Protein AF-A0A6V7VCD1-F1 (afdb_monomer)

Foldseek 3Di:
DVVVLVVVLVVLVDEEAEDEAAQDDQDPVVLCVRFQPPPPPRHGGARHYQAYEHEHEDPVLVSVLVCCQRHYAQDNPDDPPDPDDDSASYEYEDPDPVCLVSVLCCQQQVQRRGQEYEYEDDPVNVVSVLVCQQPDPDSPRGRFKYKHKYQDDPVNVVVVVVCVVVPPGRPPQKDWDKDWDDPDDPDGIIIIIMIGGHD

Solvent-accessible surface area (backbone atoms only — not comparable to full-atom values): 11369 Å² total; per-residue (Å²): 109,70,67,63,42,54,52,49,54,62,59,40,72,44,77,36,73,65,44,78,41,72,69,60,81,70,51,67,70,59,46,41,64,64,28,55,67,33,90,84,76,71,60,58,50,45,45,40,21,37,21,32,40,38,32,46,84,68,92,64,52,67,49,46,47,55,43,49,67,73,30,42,37,27,62,73,85,76,79,93,81,69,94,68,101,64,94,42,37,28,32,43,45,61,88,51,77,83,51,30,62,57,52,47,52,46,44,50,61,27,34,92,38,29,59,35,43,31,31,54,64,45,70,68,37,50,51,52,50,51,52,45,66,72,70,50,94,72,67,80,42,26,36,41,30,40,35,30,39,46,83,56,55,79,77,51,51,53,55,54,51,52,50,65,73,61,64,85,69,72,57,94,51,48,50,77,49,77,49,78,49,77,68,58,103,86,48,80,52,38,44,37,45,35,45,32,61,53,130

Sequence (199 aa):
MKIARYLLEQVFKCFFELVCFQRAIFNPKFIELLFDENKTTKIPLQINSNRAFMKFCNKNSECFLTFAMNYLISNHQGSRTYPLTYPNQFTIYSENEKNAIEIFEILTNGANKFSKVCCNYSVLLHDLIVQHIETSKDLSKMVKEIEFRGFIGPTYTNRIINYQLSNKYIPAIYNKQVHCTYINENYVPVFEIIIKRIK

Organism: Meloidogyne enterolobii (NCBI:txid390850)

pLDDT: mean 70.94, std 16.06, range [36.12, 91.81]

Nearest PDB structures (foldseek):
  8h26-assembly3_D  TM=4.225E-01  e=8.646E-05  Staphylococcus aureus subsp. aureus NCTC 8325
  8h26-assembly1_A  TM=3.983E-01  e=1.624E-04  Staphylococcus aureus subsp. aureus NCTC 8325
  8h26-assembly2_C  TM=3.846E-01  e=2.526E-04  Staphylococcus aureus subsp. aureus NCTC 8325
  1wy7-assembly3_C  TM=3.416E-01  e=3.146E-03  Pyrococcus horikoshii OT3
  1udv-assembly1_A  TM=4.222E-01  e=3.243E-02  Saccharolobus solfataricus P2

Secondary structure (DSSP, 8-state):
-HHHHHHHHHHHTSEEEEEEEES----HHHHIIIII--TTT-PPP-EEEEEEEEEE-SS-HHHHHHHHHHHEEE---S-----SS--SSEEEEES-GGGHHHHHHHHHH-TTT-SEEEEE--HHHHHHHHHHHHH-S--TTS-SEEEEE-B--HHHHHHHHHHHHT-S-S-TTEEEEEEEE--STTSPPEEEEEEEE--

Mean predicted aligned error: 10.99 Å

Radius of gyration: 18.4 Å; Cα contacts (8 Å, |Δi|>4): 319; chains: 1; bounding box: 39×37×60 Å

InterPro domains:
  IPR059425 Domain of unknown function DUF8381 [PF28323] (1-76)

Structure (mmCIF, N/CA/C/O backbone):
data_AF-A0A6V7VCD1-F1
#
_entry.id   AF-A0A6V7VCD1-F1
#
loop_
_atom_site.group_PDB
_atom_site.id
_atom_site.type_symbol
_atom_site.label_atom_id
_atom_site.label_alt_id
_atom_site.label_comp_id
_atom_site.label_asym_id
_atom_site.label_entity_id
_atom_site.label_seq_id
_atom_site.pdbx_PDB_ins_code
_atom_site.Cartn_x
_atom_site.Cartn_y
_atom_site.Cartn_z
_atom_site.occupancy
_atom_site.B_iso_or_equiv
_atom_site.auth_seq_id
_atom_site.auth_comp_id
_atom_site.auth_asym_id
_atom_site.auth_atom_id
_atom_site.pdbx_PDB_model_num
ATOM 1 N N . MET A 1 1 ? -14.987 15.781 21.623 1.00 63.56 1 MET A N 1
ATOM 2 C CA . MET A 1 1 ? -14.297 14.822 20.729 1.00 63.56 1 MET A CA 1
ATOM 3 C C . MET A 1 1 ? -14.385 13.358 21.185 1.00 63.56 1 MET A C 1
ATOM 5 O O . MET A 1 1 ? -14.497 12.497 20.327 1.00 63.56 1 MET A O 1
ATOM 9 N N . LYS A 1 2 ? -14.413 13.056 22.498 1.00 67.69 2 LYS A N 1
ATOM 10 C CA . LYS A 1 2 ? -14.530 11.674 23.023 1.00 67.69 2 LYS A CA 1
ATOM 11 C C . LYS A 1 2 ? -15.739 10.882 22.491 1.00 67.69 2 LYS A C 1
ATOM 13 O O . LYS A 1 2 ? -15.585 9.716 22.168 1.00 67.69 2 LYS A O 1
ATOM 18 N N . ILE A 1 3 ? -16.906 11.521 22.345 1.00 73.62 3 ILE A N 1
ATOM 19 C CA . ILE A 1 3 ? -18.122 10.881 21.799 1.00 73.62 3 ILE A CA 1
ATOM 20 C C . ILE A 1 3 ? -17.939 10.516 20.320 1.00 73.62 3 ILE A C 1
ATOM 22 O O . ILE A 1 3 ? -18.197 9.384 19.932 1.00 73.62 3 ILE A O 1
ATOM 26 N N . ALA A 1 4 ? -17.439 11.451 19.504 1.00 72.06 4 ALA A N 1
ATOM 27 C CA . ALA A 1 4 ? -17.159 11.198 18.090 1.00 72.06 4 ALA A CA 1
ATOM 28 C C . ALA A 1 4 ? -16.130 10.072 17.915 1.00 72.06 4 ALA A C 1
ATOM 30 O O . ALA A 1 4 ? -16.334 9.182 17.098 1.00 72.06 4 ALA A O 1
ATOM 31 N N . ARG A 1 5 ? -15.071 10.065 18.737 1.00 72.81 5 ARG A N 1
ATOM 32 C CA . ARG A 1 5 ? -14.093 8.975 18.755 1.00 72.81 5 ARG A CA 1
ATOM 33 C C . ARG A 1 5 ? -14.743 7.648 19.136 1.00 72.81 5 ARG A C 1
ATOM 35 O O . ARG A 1 5 ? -14.598 6.702 18.386 1.00 72.81 5 ARG A O 1
ATOM 42 N N . TYR A 1 6 ? -15.502 7.583 20.229 1.00 78.25 6 TYR A N 1
ATOM 43 C CA . TYR A 1 6 ? -16.184 6.354 20.649 1.00 78.25 6 TYR A CA 1
ATOM 44 C C . TYR A 1 6 ? -17.094 5.785 19.550 1.00 78.25 6 TYR A C 1
ATOM 46 O O . TYR A 1 6 ? -17.082 4.584 19.301 1.00 78.25 6 TYR A O 1
ATOM 54 N N . LEU A 1 7 ? -17.842 6.640 18.848 1.00 80.06 7 LEU A N 1
ATOM 55 C CA . LEU A 1 7 ? -18.661 6.218 17.710 1.00 80.06 7 LEU A CA 1
ATOM 56 C C . LEU A 1 7 ? -17.800 5.669 16.564 1.00 80.06 7 LEU A C 1
ATOM 58 O O . LEU A 1 7 ? -18.099 4.601 16.035 1.00 80.06 7 LEU A O 1
ATOM 62 N N . LEU A 1 8 ? -16.703 6.350 16.223 1.00 78.88 8 LEU A N 1
ATOM 63 C CA . LEU A 1 8 ? -15.747 5.878 15.220 1.00 78.88 8 LEU A CA 1
ATOM 64 C C . LEU A 1 8 ? -15.064 4.568 15.633 1.00 78.88 8 LEU A C 1
ATOM 66 O O . LEU A 1 8 ? -14.848 3.715 14.784 1.00 78.88 8 LEU A O 1
ATOM 70 N N . GLU A 1 9 ? -14.779 4.362 16.919 1.00 79.88 9 GLU A N 1
ATOM 71 C CA . GLU A 1 9 ? -14.244 3.099 17.436 1.00 79.88 9 GLU A CA 1
ATOM 72 C C . GLU A 1 9 ? -15.214 1.942 17.197 1.00 79.88 9 GLU A C 1
ATOM 74 O O . GLU A 1 9 ? -14.781 0.858 16.816 1.00 79.88 9 GLU A O 1
ATOM 79 N N . GLN A 1 10 ? -16.522 2.153 17.377 1.00 82.06 10 GLN A N 1
ATOM 80 C CA . GLN A 1 10 ? -17.506 1.115 17.055 1.00 82.06 10 GLN A CA 1
ATOM 81 C C . GLN A 1 10 ? -17.584 0.858 15.548 1.00 82.06 10 GLN A C 1
ATOM 83 O O . GLN A 1 10 ? -17.647 -0.294 15.133 1.00 82.06 10 GLN A O 1
ATOM 88 N N . VAL A 1 11 ? -17.521 1.912 14.732 1.00 83.06 11 VAL A N 1
ATOM 89 C CA . VAL A 1 11 ? -17.545 1.804 13.266 1.00 83.06 11 VAL A CA 1
ATOM 90 C C . VAL A 1 11 ? -16.296 1.091 12.732 1.00 83.06 11 VAL A C 1
ATOM 92 O O . VAL A 1 11 ? -16.406 0.232 11.866 1.00 83.06 11 VAL A O 1
ATOM 95 N N . PHE A 1 12 ? -15.107 1.383 13.260 1.00 82.31 12 PHE A N 1
ATOM 96 C CA . PHE A 1 12 ? -13.844 0.801 12.786 1.00 82.31 12 PHE A CA 1
ATOM 97 C C . PHE A 1 12 ? -13.531 -0.590 13.350 1.00 82.31 12 PHE A C 1
ATOM 99 O O . PHE A 1 12 ? -12.614 -1.251 12.865 1.00 82.31 12 PHE A O 1
ATOM 106 N N . LYS A 1 13 ? -14.321 -1.085 14.310 1.00 80.31 13 LYS A N 1
ATOM 107 C CA . LYS A 1 13 ? -14.360 -2.523 14.624 1.00 80.31 13 LYS A CA 1
ATOM 108 C C . LYS A 1 13 ? -14.994 -3.345 13.501 1.00 80.31 13 LYS A C 1
ATOM 110 O O . LYS A 1 13 ? -14.801 -4.558 13.466 1.00 80.31 13 LYS A O 1
ATOM 115 N N . CYS A 1 14 ? -15.763 -2.718 12.610 1.00 84.81 14 CYS A N 1
ATOM 116 C CA . CYS A 1 14 ? -16.317 -3.394 11.448 1.00 84.81 14 CYS A CA 1
ATOM 117 C C . CYS A 1 14 ? -15.245 -3.641 10.382 1.00 84.81 14 CYS A C 1
ATOM 119 O O . CYS A 1 14 ? -14.212 -2.973 10.316 1.00 84.81 14 CYS A O 1
ATOM 121 N N . PHE A 1 15 ? -15.538 -4.601 9.512 1.00 84.94 15 PHE A N 1
ATOM 122 C CA . PHE A 1 15 ? -14.746 -4.89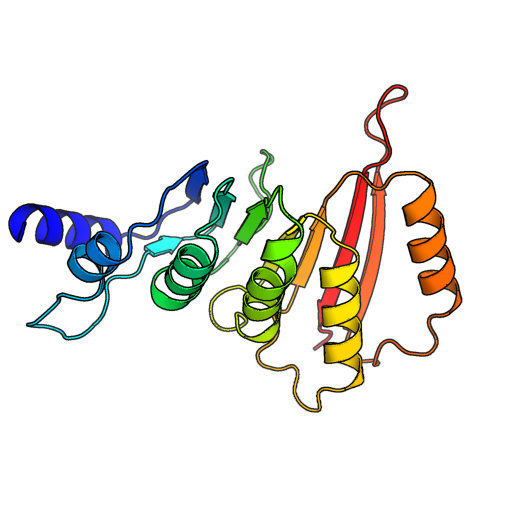1 8.329 1.00 84.94 15 PHE A CA 1
ATOM 123 C C . PHE A 1 15 ? -15.468 -4.343 7.095 1.00 84.94 15 PHE A C 1
ATOM 125 O O . PHE A 1 15 ? -16.629 -4.675 6.854 1.00 84.94 15 PHE A O 1
ATOM 132 N N . PHE A 1 16 ? -14.801 -3.478 6.333 1.00 86.88 16 PHE A N 1
ATOM 133 C CA . PHE A 1 16 ? -15.398 -2.790 5.190 1.00 86.88 16 PHE A CA 1
ATOM 134 C C . PHE A 1 16 ? -15.145 -3.541 3.886 1.00 86.88 16 PHE A C 1
ATOM 136 O O . PHE A 1 16 ? -14.030 -3.960 3.593 1.00 86.88 16 PHE A O 1
ATOM 143 N N . GLU A 1 17 ? -16.158 -3.631 3.030 1.00 85.88 17 GLU A N 1
ATOM 144 C CA . GLU A 1 17 ? -15.961 -4.186 1.687 1.00 85.88 17 GLU A CA 1
ATOM 145 C C . GLU A 1 17 ? -15.055 -3.284 0.827 1.00 85.88 17 GLU A C 1
ATOM 147 O O . GLU A 1 17 ? -14.166 -3.755 0.117 1.00 85.88 17 GLU A O 1
ATOM 152 N N . LEU A 1 18 ? -15.249 -1.968 0.921 1.00 84.69 18 LEU A N 1
ATOM 153 C CA . LEU A 1 18 ? -14.462 -0.972 0.208 1.00 84.69 18 LEU A CA 1
ATOM 154 C C . LEU A 1 18 ? -14.310 0.283 1.061 1.00 84.69 18 LEU A C 1
ATOM 156 O O . LEU A 1 18 ? -15.294 0.807 1.582 1.00 84.69 18 LEU A O 1
ATOM 160 N N . VAL A 1 19 ? -13.092 0.812 1.116 1.00 87.06 19 VAL A N 1
ATOM 161 C CA . VAL A 1 19 ? -12.828 2.172 1.591 1.00 87.06 19 VAL A CA 1
ATOM 162 C C . VAL A 1 19 ? -12.279 3.020 0.455 1.00 87.06 19 VAL A C 1
ATOM 164 O O . VAL A 1 19 ? -11.386 2.602 -0.280 1.00 87.06 19 VAL A O 1
ATOM 167 N N . CYS A 1 20 ? -12.853 4.206 0.272 1.00 86.25 20 CYS A N 1
ATOM 168 C CA . CYS A 1 20 ? -12.547 5.083 -0.850 1.00 86.25 20 CYS A CA 1
ATOM 169 C C . CYS A 1 20 ? -12.171 6.474 -0.342 1.00 86.25 20 CYS A C 1
ATOM 171 O O . CYS A 1 20 ? -12.971 7.146 0.306 1.00 86.25 20 CYS A O 1
ATOM 173 N N . PHE A 1 21 ? -10.959 6.911 -0.674 1.00 84.31 21 PHE A N 1
ATOM 174 C CA . PHE A 1 21 ? -10.445 8.240 -0.371 1.00 84.31 21 PHE A CA 1
ATOM 175 C C . PHE A 1 21 ? -10.161 8.966 -1.683 1.00 84.31 21 PHE A C 1
ATOM 177 O O . PHE A 1 21 ? -9.091 8.822 -2.276 1.00 84.31 21 PHE A O 1
ATOM 184 N N . GLN A 1 22 ? -11.130 9.744 -2.159 1.00 79.81 22 GLN A N 1
ATOM 185 C CA . GLN A 1 22 ? -10.995 10.538 -3.376 1.00 79.81 22 GLN A CA 1
ATOM 186 C C . GLN A 1 22 ? -10.797 12.009 -3.017 1.00 79.81 22 GLN A C 1
ATOM 188 O O . GLN A 1 22 ? -11.650 12.609 -2.370 1.00 79.81 22 GLN A O 1
ATOM 193 N N . ARG A 1 23 ? -9.673 12.597 -3.448 1.00 74.56 23 ARG A N 1
ATOM 194 C CA . ARG A 1 23 ? -9.300 13.994 -3.151 1.00 74.56 23 ARG A CA 1
ATOM 195 C C . ARG A 1 23 ? -9.271 14.299 -1.643 1.00 74.56 23 ARG A C 1
ATOM 197 O O . ARG A 1 23 ? -9.503 15.432 -1.234 1.00 74.56 23 ARG A O 1
ATOM 204 N N . ALA A 1 24 ? -8.984 13.286 -0.824 1.00 73.12 24 ALA A N 1
ATOM 205 C CA . ALA A 1 24 ? -8.910 13.432 0.622 1.00 73.12 24 ALA A CA 1
ATOM 206 C C . ALA A 1 24 ? -7.702 14.291 1.025 1.00 73.12 24 ALA A C 1
ATOM 208 O O . ALA A 1 24 ? -6.618 14.172 0.451 1.00 73.12 24 ALA A O 1
ATOM 209 N N . ILE A 1 25 ? -7.895 15.139 2.036 1.00 74.69 25 ILE A N 1
ATOM 210 C CA . ILE A 1 25 ? -6.826 15.912 2.666 1.00 74.69 25 ILE A CA 1
ATOM 211 C C . ILE A 1 25 ? -6.591 15.316 4.049 1.00 74.69 25 ILE A C 1
ATOM 213 O O . ILE A 1 25 ? -7.444 15.405 4.930 1.00 74.69 25 ILE A O 1
ATOM 217 N N . PHE A 1 26 ? -5.420 14.716 4.232 1.00 76.00 26 PHE A N 1
ATOM 218 C CA . PHE A 1 26 ? -5.006 14.153 5.509 1.00 76.00 26 PHE A CA 1
ATOM 219 C C . PHE A 1 26 ? -4.344 15.242 6.353 1.00 76.00 26 PHE A C 1
ATOM 221 O O . PHE A 1 26 ? -3.246 15.700 6.046 1.00 76.00 26 PHE A O 1
ATOM 228 N N . ASN A 1 27 ? -5.040 15.689 7.400 1.00 81.56 27 ASN A N 1
ATOM 229 C CA . ASN A 1 27 ? -4.483 16.592 8.402 1.00 81.56 27 ASN A CA 1
ATOM 230 C C . ASN A 1 27 ? -3.825 15.755 9.516 1.00 81.56 27 ASN A C 1
ATOM 232 O O . ASN A 1 27 ? -4.545 15.004 10.180 1.00 81.56 27 ASN A O 1
ATOM 236 N N . PRO A 1 28 ? -2.510 15.895 9.768 1.00 81.81 28 PRO A N 1
ATOM 237 C CA . PRO A 1 28 ? -1.803 15.115 10.786 1.00 81.81 28 PRO A CA 1
ATOM 238 C C . PRO A 1 28 ? -2.428 15.206 12.175 1.00 81.81 28 PRO A C 1
ATOM 240 O O . PRO A 1 28 ? -2.624 14.184 12.822 1.00 81.81 28 PRO A O 1
ATOM 243 N N . LYS A 1 29 ? -2.841 16.409 12.600 1.00 84.19 29 LYS A N 1
ATOM 244 C CA . LYS A 1 29 ? -3.478 16.605 13.911 1.00 84.19 29 LYS A CA 1
ATOM 245 C C . LYS A 1 29 ? -4.792 15.841 14.006 1.00 84.19 29 LYS A C 1
ATOM 247 O O . LYS A 1 29 ? -5.129 15.315 15.054 1.00 84.19 29 LYS A O 1
ATOM 252 N N . PHE A 1 30 ? -5.552 15.782 12.915 1.00 81.44 30 PHE A N 1
ATOM 253 C CA . PHE A 1 30 ? -6.810 15.043 12.891 1.00 81.44 30 PHE A CA 1
ATOM 254 C C . PHE A 1 30 ? -6.583 13.530 12.949 1.00 81.44 30 PHE A C 1
ATOM 256 O O . PHE A 1 30 ? -7.313 12.836 13.653 1.00 81.44 30 PHE A O 1
ATOM 263 N N . ILE A 1 31 ? -5.561 13.032 12.248 1.00 83.69 31 ILE A N 1
ATOM 264 C CA . ILE A 1 31 ? -5.156 11.626 12.325 1.00 83.69 31 ILE A CA 1
ATOM 265 C C . ILE A 1 31 ? -4.762 11.275 13.761 1.00 83.69 31 ILE A C 1
ATOM 267 O O . ILE A 1 31 ? -5.310 10.329 14.311 1.00 83.69 31 ILE A O 1
ATOM 271 N N . GLU A 1 32 ? -3.899 12.070 14.390 1.00 84.62 32 GLU A N 1
ATOM 272 C CA . GLU A 1 32 ? -3.446 11.842 15.766 1.00 84.62 32 GLU A CA 1
ATOM 273 C C . GLU A 1 32 ? -4.628 11.794 16.751 1.00 84.62 32 GLU A C 1
ATOM 275 O O . GLU A 1 32 ? -4.811 10.836 17.506 1.00 84.62 32 GLU A O 1
ATOM 280 N N . LEU A 1 33 ? -5.507 12.795 16.672 1.00 81.06 33 LEU A N 1
ATOM 281 C CA . LEU A 1 33 ? -6.698 12.917 17.513 1.00 81.06 33 LEU A CA 1
ATOM 282 C C . LEU A 1 33 ? -7.669 11.735 17.356 1.00 81.06 33 LEU A C 1
ATOM 284 O O . LEU A 1 33 ? -8.280 11.288 18.334 1.00 81.06 33 LEU A O 1
ATOM 288 N N . LEU A 1 34 ? -7.843 11.226 16.135 1.00 79.62 34 LEU A N 1
ATOM 289 C CA . LEU A 1 34 ? -8.783 10.139 15.863 1.00 79.62 34 LEU A CA 1
ATOM 290 C C . LEU A 1 34 ? -8.184 8.755 16.062 1.00 79.62 34 LEU A C 1
ATOM 292 O O . LEU A 1 34 ? -8.838 7.901 16.650 1.00 79.62 34 LEU A O 1
ATOM 296 N N . PHE A 1 35 ? -6.972 8.526 15.574 1.00 82.00 35 PHE A N 1
ATOM 297 C CA . PHE A 1 35 ? -6.377 7.202 15.491 1.00 82.00 35 PHE A CA 1
ATOM 298 C C . PHE A 1 35 ? -5.426 6.941 16.658 1.00 82.00 35 PHE A C 1
ATOM 300 O O . PHE A 1 35 ? -5.563 5.902 17.301 1.00 82.00 35 PHE A O 1
ATOM 307 N N . ASP A 1 36 ? -4.582 7.903 17.037 1.00 82.44 36 ASP A N 1
ATOM 308 C CA . ASP A 1 36 ? -3.507 7.683 18.021 1.00 82.44 36 ASP A CA 1
ATOM 309 C C . ASP A 1 36 ? -3.924 7.946 19.470 1.00 82.44 36 ASP A C 1
ATOM 311 O O . ASP A 1 36 ? -3.468 7.256 20.379 1.00 82.44 36 ASP A O 1
ATOM 315 N N . GLU A 1 37 ? -4.814 8.915 19.711 1.00 72.50 37 GLU A N 1
ATOM 316 C CA . GLU A 1 37 ? -5.172 9.376 21.065 1.00 72.50 37 GLU A CA 1
ATOM 317 C C . GLU A 1 37 ? -6.062 8.387 21.872 1.00 72.50 37 GLU A C 1
ATOM 319 O O . GLU A 1 37 ? -7.092 8.764 22.435 1.00 72.50 37 GLU A O 1
ATOM 324 N N . ASN A 1 38 ? -5.700 7.097 21.948 1.00 64.94 38 ASN A N 1
ATOM 325 C CA . ASN A 1 38 ? -6.295 6.142 22.887 1.00 64.94 38 ASN A CA 1
ATOM 326 C C . ASN A 1 38 ? -5.415 6.000 24.134 1.00 64.94 38 ASN A C 1
ATOM 328 O O . ASN A 1 38 ? -4.525 5.152 24.210 1.00 64.94 38 ASN A O 1
ATOM 332 N N . LYS A 1 39 ? -5.695 6.815 25.155 1.00 61.94 39 LYS A N 1
ATOM 333 C CA . LYS A 1 39 ? -4.976 6.751 26.440 1.00 61.94 39 LYS A CA 1
ATOM 334 C C . LYS A 1 39 ? -5.238 5.453 27.213 1.00 61.94 39 LYS A C 1
ATOM 336 O O . LYS A 1 39 ? -4.457 5.120 28.099 1.00 61.94 39 LYS A O 1
ATOM 341 N N . THR A 1 40 ? -6.320 4.739 26.900 1.00 61.03 40 THR A N 1
ATOM 342 C CA . THR A 1 40 ? -6.790 3.583 27.672 1.00 61.03 40 THR A CA 1
ATOM 343 C C . THR A 1 40 ? -6.241 2.267 27.132 1.00 61.03 40 THR A C 1
ATOM 345 O O . THR A 1 40 ? -5.773 1.448 27.915 1.00 61.03 40 THR A O 1
ATOM 348 N N . THR A 1 41 ? -6.264 2.057 25.814 1.00 63.47 41 THR A N 1
ATOM 349 C CA . THR A 1 41 ? -5.802 0.797 25.202 1.00 63.47 41 THR A CA 1
ATOM 350 C C . THR A 1 41 ? -4.412 0.901 24.580 1.00 63.47 41 THR A C 1
ATOM 352 O O . THR A 1 41 ? -3.792 -0.132 24.357 1.00 63.47 41 THR A O 1
ATOM 355 N N . LYS A 1 42 ? -3.911 2.118 24.301 1.00 68.88 42 LYS A N 1
ATOM 356 C CA . LYS A 1 42 ? -2.663 2.389 23.553 1.00 68.88 42 LYS A CA 1
ATOM 357 C C . LYS A 1 42 ? -2.584 1.735 22.163 1.00 68.88 42 LYS A C 1
ATOM 359 O O . LYS A 1 42 ? -1.519 1.740 21.553 1.00 68.88 42 LYS A O 1
ATOM 364 N N . ILE A 1 43 ? -3.684 1.178 21.658 1.00 69.94 43 ILE A N 1
ATOM 365 C CA . ILE A 1 43 ? -3.753 0.577 20.325 1.00 69.94 43 ILE A CA 1
ATOM 366 C C . ILE A 1 43 ? -4.359 1.623 19.384 1.00 69.94 43 ILE A C 1
ATOM 368 O O . ILE A 1 43 ? -5.479 2.079 19.652 1.00 69.94 43 ILE A O 1
ATOM 372 N N . PRO A 1 44 ? -3.654 2.018 18.308 1.00 76.56 44 PRO A N 1
ATOM 373 C CA . PRO A 1 44 ? -4.206 2.933 17.323 1.00 76.56 44 PRO A CA 1
ATOM 374 C C . PRO A 1 44 ? -5.437 2.339 16.644 1.00 76.56 44 PRO A C 1
ATOM 376 O O . PRO A 1 44 ? -5.508 1.127 16.424 1.00 76.56 44 PRO A O 1
ATOM 379 N N . LEU A 1 45 ? -6.403 3.183 16.278 1.00 84.38 45 LEU A N 1
ATOM 380 C CA . LEU A 1 45 ? -7.506 2.706 15.445 1.00 84.38 45 LEU A CA 1
ATOM 381 C C . LEU A 1 45 ? -6.997 2.271 14.075 1.00 84.38 45 LEU A C 1
ATOM 383 O O . LEU A 1 45 ? -6.015 2.798 13.562 1.00 84.38 45 LEU A O 1
ATOM 387 N N . GLN A 1 46 ? -7.673 1.294 13.483 1.00 87.00 46 GLN A N 1
ATOM 388 C CA . GLN A 1 46 ? -7.333 0.780 12.165 1.00 87.00 46 GLN A CA 1
ATOM 389 C C . GLN A 1 46 ? -8.599 0.602 11.343 1.00 87.00 46 GLN A C 1
ATOM 391 O O . GLN A 1 46 ? -9.639 0.184 11.845 1.00 87.00 46 GLN A O 1
ATOM 396 N N . ILE A 1 47 ? -8.489 0.917 10.062 1.00 88.88 47 ILE A N 1
ATOM 397 C CA . ILE A 1 47 ? -9.503 0.678 9.053 1.00 88.88 47 ILE A CA 1
ATOM 398 C C . ILE A 1 47 ? -9.187 -0.666 8.416 1.00 88.88 47 ILE A C 1
ATOM 400 O O . ILE A 1 47 ? -8.172 -0.812 7.735 1.00 88.88 47 ILE A O 1
ATOM 404 N N . ASN A 1 48 ? -10.068 -1.637 8.630 1.00 87.75 48 ASN A N 1
ATOM 405 C CA . ASN A 1 48 ? -9.948 -2.966 8.046 1.00 87.75 48 ASN A CA 1
ATOM 406 C C . ASN A 1 48 ? -10.857 -3.072 6.827 1.00 87.75 48 ASN A C 1
ATOM 408 O O . ASN A 1 48 ? -12.059 -2.831 6.932 1.00 87.75 48 ASN A O 1
ATOM 412 N N . SER A 1 49 ? -10.297 -3.425 5.674 1.00 87.44 49 SER A N 1
ATOM 413 C CA . SER A 1 49 ? -11.069 -3.521 4.435 1.00 87.44 49 SER A CA 1
ATOM 414 C C . SER A 1 49 ? -10.661 -4.689 3.540 1.00 87.44 49 SER A C 1
ATOM 416 O O . SER A 1 49 ? -9.540 -5.190 3.627 1.00 87.44 49 SER A O 1
ATOM 418 N N . ASN A 1 50 ? -11.568 -5.109 2.654 1.00 84.81 50 ASN A N 1
ATOM 419 C CA . ASN A 1 50 ? -11.246 -6.000 1.534 1.00 84.81 50 ASN A CA 1
ATOM 420 C C . ASN A 1 50 ? -10.498 -5.248 0.431 1.00 84.81 50 ASN A C 1
ATOM 422 O O . ASN A 1 50 ? -9.555 -5.769 -0.171 1.00 84.81 50 ASN A O 1
ATOM 426 N N . ARG A 1 51 ? -10.957 -4.026 0.143 1.00 84.25 51 ARG A N 1
ATOM 427 C CA . ARG A 1 51 ? -10.404 -3.157 -0.891 1.00 84.25 51 ARG A CA 1
ATOM 428 C C . ARG A 1 51 ? -10.252 -1.737 -0.380 1.00 84.25 51 ARG A C 1
ATOM 430 O O . ARG A 1 51 ? -11.129 -1.203 0.297 1.00 84.25 51 ARG A O 1
ATOM 437 N N . ALA A 1 52 ? -9.174 -1.098 -0.808 1.00 86.69 52 ALA A N 1
ATOM 438 C CA . ALA A 1 52 ? -8.935 0.311 -0.584 1.00 86.69 52 ALA A CA 1
ATOM 439 C C . ALA A 1 52 ? -8.626 1.014 -1.906 1.00 86.69 52 ALA A C 1
ATOM 441 O O . ALA A 1 52 ? -7.761 0.595 -2.676 1.00 86.69 52 ALA A O 1
ATOM 442 N N . PHE A 1 53 ? -9.325 2.111 -2.160 1.00 84.12 53 PHE A N 1
ATOM 443 C CA . PHE A 1 53 ? -9.065 2.991 -3.285 1.00 84.12 53 PHE A CA 1
ATOM 444 C C . PHE A 1 53 ? -8.646 4.355 -2.771 1.00 84.12 53 PHE A C 1
ATOM 446 O O . PHE A 1 53 ? -9.353 4.971 -1.973 1.00 84.12 53 PHE A O 1
ATOM 453 N N . MET A 1 54 ? -7.514 4.846 -3.260 1.00 81.69 54 MET A N 1
ATOM 454 C CA . MET A 1 54 ? -6.995 6.143 -2.876 1.00 81.69 54 MET A CA 1
ATOM 455 C C . MET A 1 54 ? -6.560 6.940 -4.102 1.00 81.69 54 MET A C 1
ATOM 457 O O . MET A 1 54 ? -5.697 6.523 -4.872 1.00 81.69 54 MET A O 1
ATOM 461 N N . LYS A 1 55 ? -7.163 8.118 -4.272 1.00 78.38 55 LYS A N 1
ATOM 462 C CA . LYS A 1 55 ? -6.792 9.108 -5.284 1.00 78.38 55 LYS A CA 1
ATOM 463 C C . LYS A 1 55 ? -6.502 10.433 -4.598 1.00 78.38 55 LYS A C 1
ATOM 465 O O . LYS A 1 55 ? -7.402 11.018 -3.992 1.00 78.38 55 LYS A O 1
ATOM 470 N N . PHE A 1 56 ? -5.286 10.941 -4.749 1.00 72.50 56 PHE A N 1
ATOM 471 C CA . PHE A 1 56 ? -4.871 12.199 -4.133 1.00 72.50 56 PHE A CA 1
ATOM 472 C C . PHE A 1 56 ? -4.256 13.159 -5.149 1.00 72.50 56 PHE A C 1
ATOM 474 O O . PHE A 1 56 ? -3.672 12.758 -6.153 1.00 72.50 56 PHE A O 1
ATOM 481 N N . CYS A 1 57 ? -4.441 14.451 -4.877 1.00 62.09 57 CYS A N 1
ATOM 482 C CA . CYS A 1 57 ? -4.123 15.542 -5.800 1.00 62.09 57 CYS A CA 1
ATOM 483 C C . CYS A 1 57 ? -3.273 16.649 -5.145 1.00 62.09 57 CYS A C 1
ATOM 485 O O . CYS A 1 57 ? -3.062 17.686 -5.767 1.00 62.09 57 CYS A O 1
ATOM 487 N N . ASN A 1 58 ? -2.839 16.498 -3.883 1.00 64.94 58 ASN A N 1
ATOM 488 C CA . ASN A 1 58 ? -2.172 17.574 -3.135 1.00 64.94 58 ASN A CA 1
ATOM 489 C C . ASN A 1 58 ? -0.684 17.287 -2.843 1.00 64.94 58 ASN A C 1
ATOM 491 O O . ASN A 1 58 ? -0.203 16.174 -3.040 1.00 64.94 58 ASN A O 1
ATOM 495 N N . LYS A 1 59 ? 0.029 18.323 -2.375 1.00 64.19 59 LYS A N 1
ATOM 496 C CA . LYS A 1 59 ? 1.466 18.311 -2.041 1.00 64.19 59 LYS A CA 1
ATOM 497 C C . LYS A 1 59 ? 1.811 17.677 -0.679 1.00 64.19 59 LYS A C 1
ATOM 499 O O . LYS A 1 59 ? 2.985 17.552 -0.374 1.00 64.19 59 LYS A O 1
ATOM 504 N N . ASN A 1 60 ? 0.821 17.294 0.126 1.00 65.19 60 ASN A N 1
ATOM 505 C CA . ASN A 1 60 ? 0.993 16.680 1.450 1.00 65.19 60 ASN A CA 1
ATOM 506 C C . ASN A 1 60 ? 0.883 15.141 1.365 1.00 65.19 60 ASN A C 1
ATOM 508 O O . ASN A 1 60 ? 0.277 14.504 2.231 1.00 65.19 60 ASN A O 1
ATOM 512 N N . SER A 1 61 ? 1.434 14.547 0.304 1.00 67.69 61 SER A N 1
ATOM 513 C CA . SER A 1 61 ? 1.468 13.097 0.048 1.00 67.69 61 SER A CA 1
ATOM 514 C C . SER A 1 61 ? 2.165 12.297 1.157 1.00 67.69 61 SER A C 1
ATOM 516 O O . SER A 1 61 ? 1.823 11.142 1.398 1.00 67.69 61 SER A O 1
AT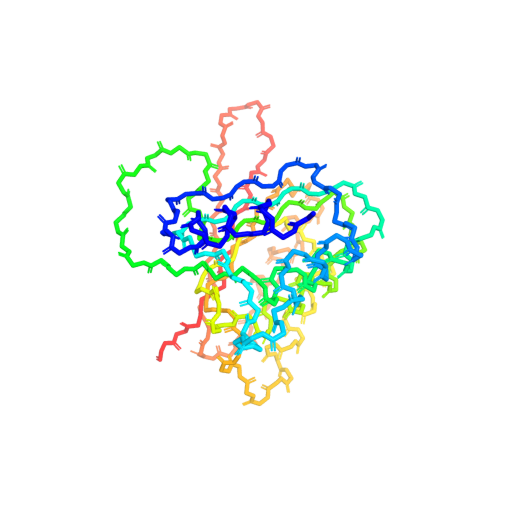OM 518 N N . GLU A 1 62 ? 3.080 12.905 1.906 1.00 70.19 62 GLU A N 1
ATOM 519 C CA . GLU A 1 62 ? 3.778 12.248 3.022 1.00 70.19 62 GLU A CA 1
ATOM 520 C C . GLU A 1 62 ? 2.830 11.860 4.173 1.00 70.19 62 GLU A C 1
ATOM 522 O O . GLU A 1 62 ? 2.915 10.770 4.751 1.00 70.19 62 GLU A O 1
ATOM 527 N N . CYS A 1 63 ? 1.850 12.721 4.476 1.00 76.00 63 CYS A N 1
ATOM 528 C CA . CYS A 1 63 ? 0.830 12.439 5.492 1.00 76.00 63 CYS A CA 1
ATOM 529 C C . CYS A 1 63 ? -0.057 11.259 5.071 1.00 76.00 63 CYS A C 1
ATOM 531 O O . CYS A 1 63 ? -0.559 10.510 5.909 1.00 76.00 63 CYS A O 1
ATOM 533 N N . PHE A 1 64 ? -0.229 11.084 3.760 1.00 76.50 64 PHE A N 1
ATOM 534 C CA . PHE A 1 64 ? -0.982 9.987 3.177 1.00 76.50 64 PH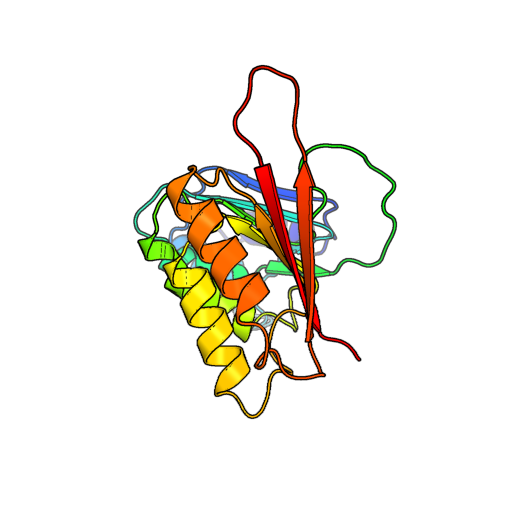E A CA 1
ATOM 535 C C . PHE A 1 64 ? -0.264 8.646 3.345 1.00 76.50 64 PHE A C 1
ATOM 537 O O . PHE A 1 64 ? -0.902 7.668 3.733 1.00 76.50 64 PHE A O 1
ATOM 544 N N . LEU A 1 65 ? 1.049 8.595 3.105 1.00 74.06 65 LEU A N 1
ATOM 545 C CA . LEU A 1 65 ? 1.823 7.371 3.297 1.00 74.06 65 LEU A CA 1
ATOM 546 C C . LEU A 1 65 ? 1.767 6.911 4.750 1.00 74.06 65 LEU A C 1
ATOM 548 O O . LEU A 1 65 ? 1.439 5.758 5.034 1.00 74.06 65 LEU A O 1
ATOM 552 N N . THR A 1 66 ? 2.036 7.848 5.660 1.00 80.88 66 THR A N 1
ATOM 553 C CA . THR A 1 66 ? 1.958 7.612 7.102 1.00 80.88 66 THR A CA 1
ATOM 554 C C . THR A 1 66 ? 0.586 7.059 7.469 1.00 80.88 66 THR A C 1
ATOM 556 O O . THR A 1 66 ? 0.491 6.076 8.201 1.00 80.88 66 THR A O 1
ATOM 559 N N . PHE A 1 67 ? -0.480 7.626 6.898 1.00 86.44 67 PHE A N 1
ATOM 560 C CA . PHE A 1 67 ? -1.828 7.144 7.148 1.00 86.44 67 PHE A CA 1
ATOM 561 C C . PHE A 1 67 ? -2.056 5.714 6.637 1.00 86.44 67 PHE A C 1
ATOM 563 O O . PHE A 1 67 ? -2.488 4.845 7.395 1.00 86.44 67 PHE A O 1
ATOM 570 N N . ALA A 1 68 ? -1.758 5.462 5.359 1.00 85.38 68 ALA A N 1
ATOM 571 C CA . ALA A 1 68 ? -1.969 4.167 4.719 1.00 85.38 68 ALA A CA 1
ATOM 572 C C . ALA A 1 68 ? -1.163 3.063 5.409 1.00 85.38 68 ALA A C 1
ATOM 574 O O . ALA A 1 68 ? -1.661 1.962 5.620 1.00 85.38 68 ALA A O 1
ATOM 575 N N . MET A 1 69 ? 0.073 3.365 5.804 1.00 84.44 69 MET A N 1
ATOM 576 C CA . MET A 1 69 ? 0.894 2.414 6.528 1.00 84.44 69 MET A CA 1
ATOM 577 C C . MET A 1 69 ? 0.368 2.217 7.947 1.00 84.44 69 MET A C 1
ATOM 579 O O . MET A 1 69 ? 0.230 1.079 8.368 1.00 84.44 69 MET A O 1
ATOM 583 N N . ASN A 1 70 ? 0.048 3.249 8.714 1.00 86.69 70 ASN A N 1
ATOM 584 C CA . ASN A 1 70 ? -0.216 3.038 10.141 1.00 86.69 70 ASN A CA 1
ATOM 585 C C . ASN A 1 70 ? -1.646 2.582 10.448 1.00 86.69 70 ASN A C 1
ATOM 587 O O . ASN A 1 70 ? -1.847 1.827 11.402 1.00 86.69 70 ASN A O 1
ATOM 591 N N . TYR A 1 71 ? -2.619 2.987 9.630 1.00 87.88 71 TYR A N 1
ATOM 592 C CA . TYR A 1 71 ? -4.034 2.860 9.984 1.00 87.88 71 TYR A CA 1
ATOM 593 C C . TYR A 1 71 ? -4.882 2.122 8.955 1.00 87.88 71 TYR A C 1
ATOM 595 O O . TYR A 1 71 ? -6.053 1.887 9.231 1.00 87.88 71 TYR A O 1
ATOM 603 N N . LEU A 1 72 ? -4.347 1.743 7.791 1.00 88.12 72 LEU A N 1
ATOM 604 C CA . LEU A 1 72 ? -5.097 0.976 6.798 1.00 88.12 72 LEU A CA 1
ATOM 605 C C . LEU A 1 72 ? -4.576 -0.458 6.709 1.00 88.12 72 LEU A C 1
ATOM 607 O O . LEU A 1 72 ? -3.412 -0.707 6.399 1.00 88.12 72 LEU A O 1
ATOM 611 N N . ILE A 1 73 ? -5.483 -1.407 6.911 1.00 84.00 73 ILE A N 1
ATOM 612 C CA . ILE A 1 73 ? -5.257 -2.822 6.648 1.00 84.00 73 ILE A CA 1
ATOM 613 C C . ILE A 1 73 ? -6.216 -3.228 5.539 1.00 84.00 73 ILE A C 1
ATOM 615 O O . ILE A 1 73 ? -7.437 -3.138 5.684 1.00 84.00 73 ILE A O 1
ATOM 619 N N . SER A 1 74 ? -5.661 -3.675 4.416 1.00 80.50 74 SER A N 1
ATOM 620 C CA . SER A 1 74 ? -6.453 -4.224 3.323 1.00 80.50 74 SER A CA 1
ATOM 621 C C . SER A 1 74 ? -6.087 -5.688 3.174 1.00 80.50 74 SER A C 1
ATOM 623 O O . SER A 1 74 ? -5.021 -5.990 2.655 1.00 80.50 74 SER A O 1
ATOM 625 N N . ASN A 1 75 ? -6.928 -6.614 3.632 1.00 69.50 75 ASN A N 1
ATOM 626 C CA . ASN A 1 75 ? -6.640 -8.050 3.616 1.00 69.50 75 ASN A CA 1
ATOM 627 C C . ASN A 1 75 ? -7.649 -8.768 2.719 1.00 69.50 75 ASN A C 1
ATOM 629 O O . ASN A 1 75 ? -8.762 -9.072 3.127 1.00 69.50 75 ASN A O 1
ATOM 633 N N . HIS A 1 76 ? -7.242 -9.056 1.486 1.00 62.88 76 HIS A N 1
ATOM 634 C CA . HIS A 1 76 ? -8.044 -9.784 0.517 1.00 62.88 76 HIS A CA 1
ATOM 635 C C . HIS A 1 76 ? -8.127 -11.267 0.910 1.00 62.88 76 HIS A C 1
ATOM 637 O O . HIS A 1 76 ? -7.212 -12.047 0.632 1.00 62.88 76 HIS A O 1
ATOM 643 N N . GLN A 1 77 ? -9.248 -11.670 1.507 1.00 52.84 77 GLN A N 1
ATOM 644 C CA . GLN A 1 77 ? -9.626 -13.074 1.692 1.00 52.84 77 GLN A CA 1
ATOM 645 C C . GLN A 1 77 ? -10.816 -13.449 0.793 1.00 52.84 77 GLN A C 1
ATOM 647 O O . GLN A 1 77 ? -11.828 -13.955 1.255 1.00 52.84 77 GLN A O 1
ATOM 652 N N . GLY A 1 78 ? -10.686 -13.249 -0.521 1.00 46.28 78 GLY A N 1
ATOM 653 C CA . GLY A 1 78 ? -11.434 -14.059 -1.485 1.00 46.28 78 GLY A CA 1
ATOM 654 C C . GLY A 1 78 ? -12.449 -13.369 -2.403 1.00 46.28 78 GLY A C 1
ATOM 655 O O . GLY A 1 78 ? -12.987 -12.305 -2.139 1.00 46.28 78 GLY A O 1
ATOM 656 N N . SER A 1 79 ? -12.663 -14.112 -3.493 1.00 39.81 79 SER A N 1
ATOM 657 C CA . SER A 1 79 ? -13.610 -14.052 -4.613 1.00 39.81 79 SER A CA 1
ATOM 658 C C . SER A 1 79 ? -13.696 -12.812 -5.517 1.00 39.81 79 SER A C 1
ATOM 660 O O . SER A 1 79 ? -14.154 -11.733 -5.163 1.00 39.81 79 SER A O 1
ATOM 662 N N . ARG A 1 80 ? -13.361 -13.071 -6.786 1.00 45.00 80 ARG A N 1
ATOM 663 C CA . ARG A 1 80 ? -13.354 -12.194 -7.967 1.00 45.00 80 ARG A CA 1
ATOM 664 C C . ARG A 1 80 ? -14.757 -11.883 -8.521 1.00 45.00 80 ARG A C 1
ATOM 666 O O . ARG A 1 80 ? -14.913 -11.754 -9.731 1.00 45.00 80 ARG A O 1
ATOM 673 N N . THR A 1 81 ? -15.797 -11.832 -7.695 1.00 40.41 81 THR A N 1
ATOM 674 C CA . THR A 1 81 ? -17.183 -11.906 -8.200 1.00 40.41 81 THR A CA 1
ATOM 675 C C . THR A 1 81 ? -17.849 -10.576 -8.529 1.00 40.41 81 THR A C 1
ATOM 677 O O . THR A 1 81 ? -18.990 -10.596 -8.975 1.00 40.41 81 THR A O 1
ATOM 680 N N . TYR A 1 82 ? -17.165 -9.436 -8.402 1.00 37.09 82 TYR A N 1
ATOM 681 C CA . TYR A 1 82 ? -17.723 -8.164 -8.868 1.00 37.09 82 TYR A CA 1
ATOM 682 C C . TYR A 1 82 ? -16.887 -7.549 -9.993 1.00 37.09 82 TYR A C 1
ATOM 684 O O . TYR A 1 82 ? -15.779 -7.065 -9.740 1.00 37.09 82 TYR A O 1
ATOM 692 N N . PRO A 1 83 ? -17.412 -7.515 -11.233 1.00 43.16 83 PRO A N 1
ATOM 693 C CA . PRO A 1 83 ? -16.905 -6.593 -12.228 1.00 43.16 83 PRO A CA 1
ATOM 694 C C . PRO A 1 83 ? -17.394 -5.220 -11.786 1.00 43.16 83 PRO A C 1
ATOM 696 O O . PRO A 1 83 ? -18.597 -5.033 -11.742 1.00 43.16 83 PRO A O 1
ATOM 699 N N . LEU A 1 84 ? -16.508 -4.310 -11.377 1.00 41.22 84 LEU A N 1
ATOM 700 C CA . LEU A 1 84 ? -16.733 -2.857 -11.416 1.00 41.22 84 LEU A CA 1
ATOM 701 C C . LEU A 1 84 ? -15.458 -2.126 -10.954 1.00 41.22 84 LEU A C 1
ATOM 703 O O . LEU A 1 84 ? -15.083 -2.142 -9.782 1.00 41.22 84 LEU A O 1
ATOM 707 N N . THR A 1 85 ? -14.804 -1.504 -11.937 1.00 49.59 85 THR A N 1
ATOM 708 C CA . THR A 1 85 ? -13.933 -0.311 -11.880 1.00 49.59 85 THR A CA 1
ATOM 709 C C . THR A 1 85 ? -12.620 -0.366 -11.075 1.00 49.59 85 THR A C 1
ATOM 711 O O . THR A 1 85 ? -11.646 0.251 -11.504 1.00 49.59 85 THR A O 1
ATOM 714 N N . TYR A 1 86 ? -12.517 -1.137 -9.985 1.00 51.19 86 TYR A N 1
ATOM 715 C CA . TYR A 1 86 ? -11.330 -1.196 -9.113 1.00 51.19 86 TYR A CA 1
ATOM 716 C C . TYR A 1 86 ? -11.072 -2.627 -8.600 1.00 51.19 86 TYR A C 1
ATOM 718 O O . TYR A 1 86 ? -11.396 -2.950 -7.455 1.00 51.19 86 TYR A O 1
ATOM 726 N N . PRO A 1 87 ? -10.504 -3.519 -9.433 1.00 50.44 87 PRO A N 1
ATOM 727 C CA . PRO A 1 87 ? -10.331 -4.936 -9.091 1.00 50.44 87 PRO A CA 1
ATOM 728 C C . PRO A 1 87 ? -9.195 -5.205 -8.087 1.00 50.44 87 PRO A C 1
ATOM 730 O O . PRO A 1 87 ? -8.902 -6.361 -7.791 1.00 50.44 87 PRO A O 1
ATOM 733 N N . ASN A 1 88 ? -8.537 -4.164 -7.568 1.00 57.22 88 ASN A N 1
ATOM 734 C CA . ASN A 1 88 ? -7.286 -4.296 -6.831 1.00 57.22 88 ASN A CA 1
ATOM 735 C C . ASN A 1 88 ? -7.471 -4.002 -5.340 1.00 57.22 88 ASN A C 1
ATOM 737 O O . ASN A 1 88 ? -8.140 -3.042 -4.960 1.00 57.22 88 ASN A O 1
ATOM 741 N N . GLN A 1 89 ? -6.854 -4.845 -4.505 1.00 66.38 89 GLN A N 1
ATOM 742 C CA . GLN A 1 89 ? -6.915 -4.798 -3.038 1.00 66.38 89 GLN A CA 1
ATOM 743 C C . GLN A 1 89 ? -6.495 -3.436 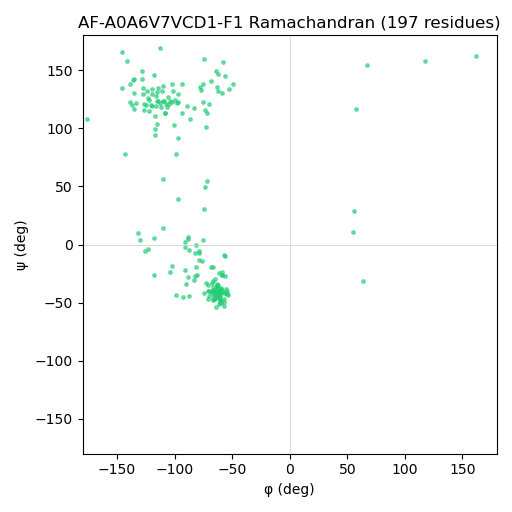-2.484 1.00 66.38 89 GLN A C 1
ATOM 745 O O . GLN A 1 89 ? -7.100 -2.931 -1.539 1.00 66.38 89 GLN A O 1
ATOM 750 N N . PHE A 1 90 ? -5.485 -2.818 -3.092 1.00 75.12 90 PHE A N 1
ATOM 751 C CA . PHE A 1 90 ? -5.135 -1.439 -2.818 1.00 75.12 90 PHE A CA 1
ATOM 752 C C . PHE A 1 90 ? -4.789 -0.718 -4.120 1.00 75.12 90 PHE A C 1
ATOM 754 O O . PHE A 1 90 ? -3.930 -1.173 -4.868 1.00 75.12 90 PHE A O 1
ATOM 761 N N . THR A 1 91 ? -5.487 0.375 -4.423 1.00 77.00 91 THR A N 1
ATOM 762 C CA . THR A 1 91 ? -5.281 1.159 -5.648 1.00 77.00 91 THR A CA 1
ATOM 763 C C . THR A 1 91 ? -4.875 2.586 -5.314 1.00 77.00 91 THR A C 1
ATOM 765 O O . THR A 1 91 ? -5.571 3.253 -4.550 1.00 77.00 91 THR A O 1
ATOM 768 N N . ILE A 1 92 ? -3.791 3.060 -5.926 1.00 76.06 92 ILE A N 1
ATOM 769 C CA . ILE A 1 92 ? -3.203 4.379 -5.711 1.00 76.06 92 ILE A CA 1
ATOM 770 C C . ILE A 1 92 ? -3.146 5.154 -7.028 1.00 76.06 92 ILE A C 1
ATOM 772 O O . ILE A 1 92 ? -2.387 4.815 -7.934 1.00 76.06 92 ILE A O 1
ATOM 776 N N . TYR A 1 93 ? -3.901 6.245 -7.113 1.00 73.31 93 TYR A N 1
ATOM 777 C CA . TYR A 1 93 ? -3.804 7.196 -8.216 1.00 73.31 93 TYR A CA 1
ATOM 778 C C . TYR A 1 93 ? -3.150 8.491 -7.741 1.00 73.31 93 TYR A C 1
ATOM 780 O O . TYR A 1 93 ? -3.735 9.244 -6.958 1.00 73.31 93 TYR A O 1
ATOM 788 N N . SER A 1 94 ? -1.952 8.747 -8.266 1.00 69.75 94 SER A N 1
ATOM 789 C CA . SER A 1 94 ? -1.230 10.010 -8.131 1.00 69.75 94 SER A CA 1
ATOM 790 C C . SER A 1 94 ? -1.100 10.680 -9.496 1.00 69.75 94 SER A C 1
ATOM 792 O O . SER A 1 94 ? -0.739 10.029 -10.476 1.00 69.75 94 SER A O 1
ATOM 794 N N . GLU A 1 95 ? -1.367 11.981 -9.549 1.00 66.12 95 GLU A N 1
ATOM 795 C CA . GLU A 1 95 ? -1.155 12.828 -10.735 1.00 66.12 95 GLU A CA 1
ATOM 796 C C . GLU A 1 95 ? 0.246 13.475 -10.742 1.00 66.12 95 GLU A C 1
ATOM 798 O O . GLU A 1 95 ? 0.605 14.172 -11.684 1.00 66.12 95 GLU A O 1
ATOM 803 N N . ASN A 1 96 ? 1.050 13.248 -9.697 1.00 69.25 96 ASN A N 1
ATOM 804 C CA . ASN A 1 96 ? 2.357 13.869 -9.506 1.00 69.25 96 ASN A CA 1
ATOM 805 C C . ASN A 1 96 ? 3.452 12.799 -9.379 1.00 69.25 96 ASN A C 1
ATOM 807 O O . ASN A 1 96 ? 3.382 11.9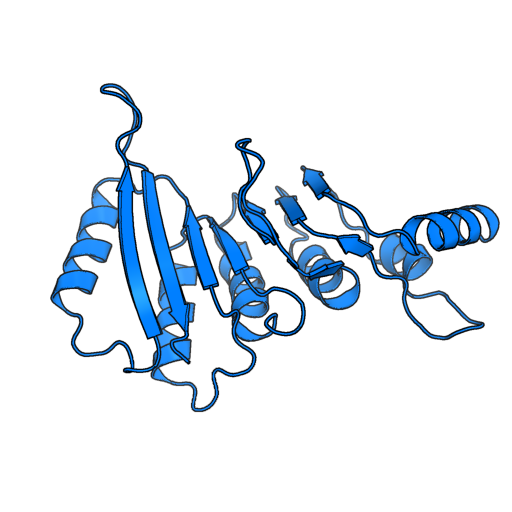38 -8.497 1.00 69.25 96 ASN A O 1
ATOM 811 N N . GLU A 1 97 ? 4.474 12.880 -10.235 1.00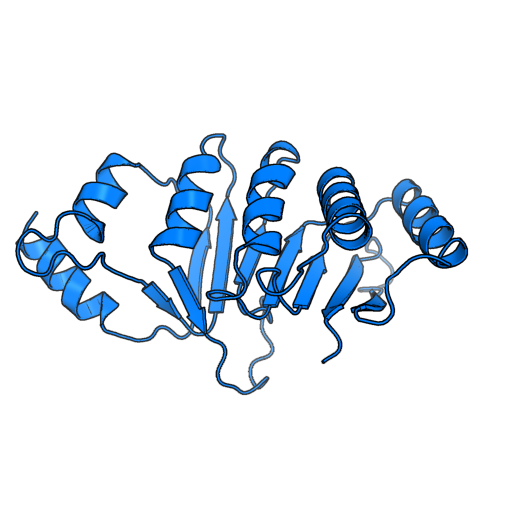 67.06 97 GLU A N 1
ATOM 812 C CA . GLU A 1 97 ? 5.641 11.984 -10.213 1.00 67.06 97 GLU A CA 1
ATOM 813 C C . GLU A 1 97 ? 6.433 12.069 -8.908 1.00 67.06 97 GLU A C 1
ATOM 815 O O . GLU A 1 97 ? 7.066 11.091 -8.523 1.00 67.06 97 GLU A O 1
ATOM 820 N N . LYS A 1 98 ? 6.353 13.194 -8.183 1.00 68.88 98 LYS A N 1
ATOM 821 C CA . LYS A 1 98 ? 7.013 13.340 -6.876 1.00 68.88 98 LYS A CA 1
ATOM 822 C C . LYS A 1 98 ? 6.557 12.299 -5.859 1.00 68.88 98 LYS A C 1
ATOM 824 O O . LYS A 1 98 ? 7.335 11.976 -4.981 1.00 68.88 98 LYS A O 1
ATOM 829 N N . ASN A 1 99 ? 5.363 11.737 -6.046 1.00 78.12 99 ASN A N 1
ATOM 830 C CA . ASN A 1 99 ? 4.795 10.734 -5.152 1.00 78.12 99 ASN A CA 1
ATOM 831 C C . ASN A 1 99 ? 5.332 9.313 -5.432 1.00 78.12 99 ASN A C 1
ATOM 833 O O . ASN A 1 99 ? 4.896 8.347 -4.807 1.00 78.12 99 ASN A O 1
ATOM 837 N N . ALA A 1 100 ? 6.215 9.153 -6.429 1.00 83.75 100 ALA A N 1
ATOM 838 C CA . ALA A 1 100 ? 6.812 7.868 -6.780 1.00 83.75 100 ALA A CA 1
ATOM 839 C C . ALA A 1 100 ? 7.645 7.291 -5.629 1.00 83.75 100 ALA A C 1
ATOM 841 O O . ALA A 1 100 ? 7.640 6.080 -5.440 1.00 83.75 100 ALA A O 1
ATOM 842 N N . ILE A 1 101 ? 8.318 8.137 -4.844 1.00 85.38 101 ILE A N 1
ATOM 843 C CA . ILE A 1 101 ? 9.139 7.693 -3.711 1.00 85.38 101 ILE A CA 1
ATOM 844 C C . ILE A 1 101 ? 8.242 7.091 -2.623 1.00 85.38 101 ILE A C 1
ATOM 846 O O . ILE A 1 101 ? 8.476 5.978 -2.162 1.00 85.38 101 ILE A O 1
ATOM 850 N N . GLU A 1 102 ? 7.150 7.762 -2.277 1.00 84.62 102 GLU A N 1
ATOM 851 C CA . GLU A 1 102 ? 6.209 7.301 -1.258 1.00 84.62 102 GLU A CA 1
ATOM 852 C C . GLU A 1 102 ? 5.476 6.033 -1.702 1.00 84.62 102 GLU A C 1
ATOM 854 O O . GLU A 1 102 ? 5.279 5.107 -0.915 1.00 84.62 102 GLU A O 1
ATOM 859 N N . ILE A 1 103 ? 5.095 5.949 -2.982 1.00 87.94 103 ILE A N 1
ATOM 860 C CA . ILE A 1 103 ? 4.527 4.715 -3.533 1.00 87.94 103 ILE A CA 1
ATOM 861 C C . ILE A 1 103 ? 5.568 3.591 -3.462 1.00 87.94 103 ILE A C 1
ATOM 863 O O . ILE A 1 103 ? 5.231 2.482 -3.055 1.00 87.94 103 ILE A O 1
ATOM 867 N N . PHE A 1 104 ? 6.830 3.860 -3.794 1.00 90.44 104 PHE A N 1
ATOM 868 C CA . PHE A 1 104 ? 7.910 2.881 -3.687 1.00 90.44 104 PHE A CA 1
ATOM 869 C C . PHE A 1 104 ? 8.084 2.352 -2.252 1.00 90.44 104 PHE A C 1
ATOM 871 O O . PHE A 1 104 ? 8.249 1.143 -2.065 1.00 90.44 104 PHE A O 1
ATOM 878 N N . GLU A 1 105 ? 7.956 3.199 -1.229 1.00 90.50 105 GLU A N 1
ATOM 879 C CA . GLU A 1 105 ? 8.004 2.766 0.174 1.00 90.50 105 GLU A CA 1
ATOM 880 C C . GLU A 1 105 ? 6.865 1.800 0.539 1.00 90.50 105 GLU A C 1
ATOM 882 O O . GLU A 1 105 ? 7.108 0.783 1.197 1.00 90.50 105 GLU A O 1
ATOM 887 N N . ILE A 1 106 ? 5.640 2.048 0.058 1.00 89.44 106 ILE A N 1
ATOM 888 C CA . ILE A 1 106 ? 4.507 1.112 0.214 1.00 89.44 106 ILE A CA 1
ATOM 889 C C . ILE A 1 106 ? 4.836 -0.222 -0.446 1.00 89.44 106 ILE A C 1
ATOM 891 O O . ILE A 1 106 ? 4.610 -1.283 0.133 1.00 89.44 106 ILE A O 1
ATOM 895 N N . LEU A 1 107 ? 5.359 -0.180 -1.669 1.00 90.75 107 LEU A N 1
ATOM 896 C CA . LEU A 1 107 ? 5.621 -1.384 -2.447 1.00 90.75 107 LEU A CA 1
ATOM 897 C C . LEU A 1 107 ? 6.731 -2.236 -1.831 1.00 90.75 107 LEU A C 1
ATOM 899 O O . LEU A 1 107 ? 6.646 -3.457 -1.898 1.00 90.75 107 LEU A O 1
ATOM 903 N N . THR A 1 108 ? 7.732 -1.629 -1.198 1.00 91.81 108 THR A N 1
ATOM 904 C CA . THR A 1 108 ? 8.884 -2.342 -0.619 1.00 91.81 108 THR A CA 1
ATOM 905 C C . THR A 1 108 ? 8.703 -2.759 0.840 1.00 91.81 108 THR A C 1
ATOM 907 O O . THR A 1 108 ? 9.353 -3.710 1.268 1.00 91.81 108 THR A O 1
ATOM 910 N N . ASN A 1 109 ? 7.798 -2.117 1.591 1.00 90.75 109 ASN A N 1
ATOM 911 C CA . ASN A 1 109 ? 7.588 -2.400 3.020 1.00 90.75 109 ASN A CA 1
ATOM 912 C C . ASN A 1 109 ? 6.154 -2.804 3.401 1.00 90.75 109 ASN A C 1
ATOM 914 O O . ASN A 1 109 ? 5.885 -3.111 4.563 1.00 90.75 109 ASN A O 1
ATOM 918 N N . GLY A 1 110 ? 5.215 -2.785 2.457 1.00 86.50 110 GLY A N 1
ATOM 919 C CA . GLY A 1 110 ? 3.788 -2.965 2.718 1.00 86.50 110 GLY A CA 1
ATOM 920 C C . GLY A 1 110 ? 3.280 -4.406 2.710 1.00 86.50 110 GLY A C 1
ATOM 921 O O . GLY A 1 110 ? 2.073 -4.594 2.832 1.00 86.50 110 GLY A O 1
ATOM 922 N N . ALA A 1 111 ? 4.130 -5.433 2.567 1.00 85.88 111 ALA A N 1
ATOM 923 C CA . ALA A 1 111 ? 3.670 -6.820 2.383 1.00 85.88 111 ALA A CA 1
ATOM 924 C C . ALA A 1 111 ? 2.791 -7.372 3.516 1.00 85.88 111 ALA A C 1
ATOM 926 O O . ALA A 1 111 ? 1.986 -8.273 3.287 1.00 85.88 111 ALA A O 1
ATOM 927 N N . ASN A 1 112 ? 2.934 -6.853 4.737 1.00 85.19 112 ASN A N 1
ATOM 928 C CA . ASN A 1 112 ? 2.100 -7.249 5.874 1.00 85.19 112 ASN A CA 1
ATOM 929 C C . ASN A 1 112 ? 0.686 -6.642 5.840 1.00 85.19 112 ASN A C 1
ATOM 931 O O . ASN A 1 112 ? -0.175 -7.087 6.594 1.00 85.19 112 ASN A O 1
ATOM 935 N N . LYS A 1 113 ? 0.462 -5.627 5.000 1.00 85.50 113 LYS A N 1
ATOM 936 C CA . LYS A 1 113 ? -0.792 -4.861 4.904 1.00 85.50 113 LYS A CA 1
ATOM 937 C C . LYS A 1 113 ? -1.460 -4.974 3.549 1.00 85.50 113 LYS A C 1
ATOM 939 O O . LYS A 1 113 ? -2.666 -4.785 3.462 1.00 85.50 113 LYS A O 1
ATOM 944 N N . PHE A 1 114 ? -0.682 -5.232 2.502 1.00 85.94 114 PHE A N 1
ATOM 945 C CA . PHE A 1 114 ? -1.141 -5.257 1.124 1.00 85.94 114 PHE A CA 1
ATOM 946 C C . PHE A 1 114 ? -0.519 -6.457 0.414 1.00 85.94 114 PHE A C 1
ATOM 948 O O . PHE A 1 114 ? 0.701 -6.565 0.289 1.00 85.94 114 PHE A O 1
ATOM 955 N N . SER A 1 115 ? -1.360 -7.360 -0.088 1.00 83.31 115 SER A N 1
ATOM 956 C CA . SER A 1 115 ? -0.888 -8.488 -0.903 1.00 83.31 115 SER A CA 1
ATOM 957 C C . SER A 1 115 ? -0.803 -8.129 -2.390 1.00 83.31 115 SER A C 1
ATOM 959 O O . SER A 1 115 ? 0.055 -8.654 -3.100 1.00 83.31 115 SER A O 1
ATOM 961 N N . LYS A 1 116 ? -1.643 -7.183 -2.830 1.00 85.25 116 LYS A N 1
ATOM 962 C CA . LYS A 1 116 ? -1.669 -6.603 -4.167 1.00 85.25 116 LYS A CA 1
ATOM 963 C C . LYS A 1 116 ? -1.812 -5.082 -4.103 1.00 85.25 116 LYS A C 1
ATOM 965 O O . LYS A 1 116 ? -2.734 -4.580 -3.458 1.00 85.25 116 LYS A O 1
ATOM 970 N N . VAL A 1 117 ? -0.956 -4.365 -4.828 1.00 85.88 117 VAL A N 1
ATOM 971 C CA . VAL A 1 117 ? -1.041 -2.908 -4.995 1.00 85.88 117 VAL A CA 1
ATOM 972 C C . VAL A 1 117 ? -1.102 -2.558 -6.473 1.00 85.88 117 VAL A C 1
ATOM 974 O O . VAL A 1 117 ? -0.316 -3.046 -7.276 1.00 85.88 117 VAL A O 1
ATOM 977 N N . CYS A 1 118 ? -2.041 -1.691 -6.822 1.00 85.50 118 CYS A N 1
ATOM 978 C CA . CYS A 1 118 ? -2.189 -1.113 -8.142 1.00 85.50 118 CYS A CA 1
ATOM 979 C C . CYS A 1 118 ? -1.849 0.366 -8.094 1.00 85.50 118 CYS A C 1
ATOM 981 O O . CYS A 1 118 ? -2.370 1.081 -7.242 1.00 85.50 118 CYS A O 1
ATOM 983 N N . CYS A 1 119 ? -1.034 0.848 -9.020 1.00 84.62 119 CYS A N 1
ATOM 984 C CA . CYS A 1 119 ? -0.666 2.256 -9.059 1.00 84.62 119 CYS A CA 1
ATOM 985 C C . CYS A 1 119 ? -0.483 2.775 -10.482 1.00 84.62 119 CYS A C 1
ATOM 987 O O . CYS A 1 119 ? -0.396 2.000 -11.437 1.00 84.62 119 CYS A O 1
ATOM 989 N N . ASN A 1 120 ? -0.447 4.100 -10.618 1.00 81.19 120 ASN A N 1
ATOM 990 C CA . ASN A 1 120 ? -0.088 4.719 -11.884 1.00 81.19 120 ASN A CA 1
ATOM 991 C C . ASN A 1 120 ? 1.350 4.367 -12.272 1.00 81.19 120 ASN A C 1
ATOM 993 O O . ASN A 1 120 ? 2.256 4.450 -11.442 1.00 81.19 120 ASN A O 1
ATOM 997 N N . TYR A 1 121 ? 1.567 4.024 -13.540 1.00 78.88 121 TYR A N 1
ATOM 998 C CA . TYR A 1 121 ? 2.917 3.876 -14.065 1.00 78.88 121 TYR A CA 1
ATOM 999 C C . TYR A 1 121 ? 3.669 5.210 -13.982 1.00 78.88 121 TYR A C 1
ATOM 1001 O O . TYR A 1 121 ? 3.174 6.252 -14.409 1.00 78.88 121 TYR A O 1
ATOM 1009 N N . SER A 1 122 ? 4.890 5.151 -13.463 1.00 81.00 122 SER A N 1
ATOM 1010 C CA . SER A 1 122 ? 5.878 6.224 -13.507 1.00 81.00 122 SER A CA 1
ATOM 1011 C C . SER A 1 122 ? 7.228 5.588 -13.808 1.00 81.00 122 SER A C 1
ATOM 1013 O O . SER A 1 122 ? 7.547 4.532 -13.257 1.00 81.00 122 SER A O 1
ATOM 1015 N N . VAL A 1 123 ? 8.022 6.219 -14.675 1.00 78.75 123 VAL A N 1
ATOM 1016 C CA . VAL A 1 123 ? 9.361 5.718 -15.020 1.00 78.75 123 VAL A CA 1
ATOM 1017 C C . VAL A 1 123 ? 10.251 5.680 -13.785 1.00 78.75 123 VAL A C 1
ATOM 1019 O O . VAL A 1 123 ? 10.861 4.653 -13.519 1.00 78.75 123 VAL A O 1
ATOM 1022 N N . LEU A 1 124 ? 10.237 6.745 -12.980 1.00 84.75 124 LEU A N 1
ATOM 1023 C CA . LEU A 1 124 ? 10.989 6.799 -11.729 1.00 84.75 124 LEU A CA 1
ATOM 1024 C C . LEU A 1 124 ? 10.603 5.647 -10.791 1.00 84.75 124 LEU A C 1
ATOM 1026 O O . LEU A 1 124 ? 11.473 4.959 -10.271 1.00 84.75 124 LEU A O 1
ATOM 1030 N N . LEU A 1 125 ? 9.302 5.399 -10.610 1.00 85.25 125 LEU A N 1
ATOM 1031 C CA . LEU A 1 125 ? 8.821 4.303 -9.766 1.00 85.25 125 LEU A CA 1
ATOM 1032 C C . LEU A 1 125 ? 9.252 2.930 -10.301 1.00 85.25 125 LEU A C 1
ATOM 1034 O O . LEU A 1 125 ? 9.667 2.069 -9.530 1.00 85.25 125 LEU A O 1
ATOM 1038 N N . HIS A 1 126 ? 9.165 2.722 -11.616 1.00 83.00 126 HIS A N 1
ATOM 1039 C CA . HIS A 1 126 ? 9.623 1.489 -12.249 1.00 83.00 126 HIS A CA 1
ATOM 1040 C C . HIS A 1 126 ? 11.123 1.265 -12.023 1.00 83.00 126 HIS A C 1
ATOM 1042 O O . HIS A 1 126 ? 11.514 0.177 -11.603 1.00 83.00 126 HIS A O 1
ATOM 1048 N N . ASP A 1 127 ? 11.943 2.290 -12.255 1.00 83.31 127 ASP A N 1
ATOM 1049 C CA . ASP A 1 127 ? 13.398 2.211 -12.119 1.00 83.31 127 ASP A CA 1
ATOM 1050 C C . ASP A 1 127 ? 13.805 1.945 -10.661 1.00 83.31 127 ASP A C 1
ATOM 1052 O O . ASP A 1 127 ? 14.637 1.074 -10.410 1.00 83.31 127 ASP A O 1
ATOM 1056 N N . LEU A 1 128 ? 13.146 2.594 -9.692 1.00 89.25 128 LEU A N 1
ATOM 1057 C CA . LEU A 1 128 ? 13.346 2.332 -8.261 1.00 89.25 128 LEU A CA 1
ATOM 1058 C C . LEU A 1 128 ? 13.017 0.881 -7.885 1.00 89.25 128 LEU A C 1
ATOM 1060 O O . LEU A 1 128 ? 13.772 0.242 -7.152 1.00 89.25 128 LEU A O 1
ATOM 1064 N N . ILE A 1 129 ? 11.904 0.337 -8.390 1.00 87.88 129 ILE A N 1
ATOM 1065 C CA . ILE A 1 129 ? 11.517 -1.054 -8.121 1.00 87.88 129 ILE A CA 1
ATOM 1066 C C . ILE A 1 129 ? 12.521 -2.032 -8.714 1.00 87.88 129 ILE A C 1
ATOM 1068 O O . ILE A 1 129 ? 12.932 -2.966 -8.028 1.00 87.88 129 ILE A O 1
ATOM 1072 N N . VAL A 1 130 ? 12.909 -1.830 -9.973 1.00 83.06 130 VAL A N 1
ATOM 1073 C CA . VAL A 1 130 ? 13.906 -2.668 -10.644 1.00 83.06 130 VAL A CA 1
ATOM 1074 C C . VAL A 1 130 ? 15.211 -2.656 -9.857 1.00 83.06 130 VAL A C 1
ATOM 1076 O O . VAL A 1 130 ? 15.686 -3.716 -9.458 1.00 83.06 130 VAL A O 1
ATOM 1079 N N . GLN A 1 131 ? 15.730 -1.466 -9.548 1.00 86.44 131 GLN A N 1
ATOM 1080 C CA . GLN A 1 131 ? 16.965 -1.315 -8.788 1.00 86.44 131 GLN A CA 1
ATOM 1081 C C . GLN A 1 131 ? 16.873 -2.012 -7.424 1.00 86.44 131 GLN A C 1
ATOM 1083 O O . GLN A 1 131 ? 17.817 -2.677 -7.001 1.00 86.44 131 GLN A O 1
ATOM 1088 N N . HIS A 1 132 ? 15.738 -1.902 -6.729 1.00 88.69 132 HIS A N 1
ATOM 1089 C CA . HIS A 1 132 ? 15.531 -2.581 -5.451 1.00 88.69 132 HIS A CA 1
ATOM 1090 C C . HIS A 1 132 ? 15.513 -4.107 -5.586 1.00 88.69 132 HIS A C 1
ATOM 1092 O O . HIS A 1 132 ? 16.129 -4.790 -4.773 1.00 88.69 132 HIS A O 1
ATOM 1098 N N . ILE A 1 133 ? 14.849 -4.648 -6.611 1.00 84.31 133 ILE A N 1
ATOM 1099 C CA . ILE A 1 133 ? 14.834 -6.093 -6.885 1.00 84.31 133 ILE A CA 1
ATOM 1100 C C . ILE A 1 133 ? 16.246 -6.603 -7.206 1.00 84.31 133 ILE A C 1
ATOM 1102 O O . ILE A 1 133 ? 16.617 -7.684 -6.756 1.00 84.31 133 ILE A O 1
ATOM 1106 N N . GLU A 1 134 ? 17.030 -5.838 -7.965 1.00 81.12 134 GLU A N 1
ATOM 1107 C CA . GLU A 1 134 ? 18.389 -6.214 -8.376 1.00 81.12 134 GLU A CA 1
ATOM 1108 C C . GLU A 1 134 ? 19.402 -6.144 -7.225 1.00 81.12 134 GLU A C 1
ATOM 1110 O O . GLU A 1 134 ? 20.349 -6.929 -7.181 1.00 81.12 134 GLU A O 1
ATOM 1115 N N . THR A 1 135 ? 19.222 -5.204 -6.294 1.00 85.75 135 THR A N 1
ATOM 1116 C CA . THR A 1 135 ? 20.215 -4.920 -5.243 1.00 85.75 135 THR A CA 1
ATOM 1117 C C . THR A 1 135 ? 19.851 -5.475 -3.868 1.00 85.75 135 THR A C 1
ATOM 1119 O O . THR A 1 135 ? 20.744 -5.690 -3.043 1.00 85.75 135 THR A O 1
ATOM 1122 N N . SER A 1 136 ? 18.568 -5.721 -3.587 1.00 86.25 136 SER A N 1
ATOM 1123 C CA . SER A 1 136 ? 18.137 -6.206 -2.277 1.00 86.25 136 SER A CA 1
ATOM 1124 C C . SER A 1 136 ? 18.407 -7.699 -2.103 1.00 86.25 136 SER A C 1
ATOM 1126 O O . SER A 1 136 ? 18.090 -8.524 -2.956 1.00 86.25 136 SER A O 1
ATOM 1128 N N . LYS A 1 137 ? 18.939 -8.061 -0.932 1.00 86.88 137 LYS A N 1
ATOM 1129 C CA . LYS A 1 137 ? 19.121 -9.462 -0.518 1.00 86.88 137 LYS A CA 1
ATOM 1130 C C . LYS A 1 137 ? 17.844 -10.085 0.047 1.00 86.88 137 LYS A C 1
ATOM 1132 O O . LYS A 1 137 ? 17.750 -11.305 0.124 1.00 86.88 137 LYS A O 1
ATOM 1137 N N . ASP A 1 138 ? 16.893 -9.255 0.473 1.00 85.81 138 ASP A N 1
ATOM 1138 C CA . ASP A 1 138 ? 15.644 -9.678 1.100 1.00 85.81 138 ASP A CA 1
ATOM 1139 C C . ASP A 1 138 ? 14.467 -8.893 0.512 1.00 85.81 138 ASP A C 1
ATOM 1141 O O . ASP A 1 138 ? 14.370 -7.674 0.646 1.00 85.81 138 ASP A O 1
ATOM 1145 N N . LEU A 1 139 ? 13.559 -9.618 -0.141 1.00 85.75 139 LEU A N 1
ATOM 1146 C CA . LEU A 1 139 ? 12.337 -9.083 -0.743 1.00 85.75 139 LEU A CA 1
ATOM 1147 C C . LEU A 1 139 ? 11.082 -9.539 0.017 1.00 85.75 139 LEU A C 1
ATOM 1149 O O . LEU A 1 139 ? 9.967 -9.410 -0.488 1.00 85.75 139 LEU A O 1
ATOM 1153 N N . SER A 1 140 ? 11.228 -10.088 1.230 1.00 87.62 140 SER A N 1
ATOM 1154 C CA . SER A 1 140 ? 10.120 -10.609 2.043 1.00 87.62 140 SER A CA 1
ATOM 1155 C C . SER A 1 140 ? 9.070 -9.541 2.369 1.00 87.62 140 SER A C 1
ATOM 1157 O O . SER A 1 140 ? 7.871 -9.831 2.309 1.00 87.62 140 SER A O 1
ATOM 1159 N N . LYS A 1 141 ? 9.523 -8.307 2.625 1.00 89.88 141 LYS A N 1
ATOM 1160 C CA . LYS A 1 141 ? 8.708 -7.126 2.964 1.00 89.88 141 LYS A CA 1
ATOM 1161 C C . LYS A 1 141 ? 8.040 -6.454 1.763 1.00 89.88 141 LYS A C 1
ATOM 1163 O O . LYS A 1 141 ? 7.120 -5.655 1.949 1.00 89.88 141 LYS A O 1
ATOM 1168 N N . MET A 1 142 ? 8.473 -6.807 0.554 1.00 90.38 142 MET A N 1
ATOM 1169 C CA . MET A 1 142 ? 7.938 -6.261 -0.684 1.00 90.38 142 MET A CA 1
ATOM 1170 C C . MET A 1 142 ? 6.567 -6.865 -1.002 1.00 90.38 142 MET A C 1
ATOM 1172 O O . MET A 1 142 ? 6.352 -8.075 -0.862 1.00 90.38 142 MET A O 1
ATOM 1176 N N . VAL A 1 143 ? 5.642 -6.017 -1.450 1.00 87.44 143 VAL A N 1
ATOM 1177 C CA . VAL A 1 143 ? 4.305 -6.396 -1.915 1.00 87.44 143 VAL A CA 1
ATOM 1178 C C . VAL A 1 143 ? 4.422 -7.482 -2.981 1.00 87.44 143 VAL A C 1
ATOM 1180 O O . VAL A 1 143 ? 5.231 -7.406 -3.906 1.00 87.44 143 VAL A O 1
ATOM 1183 N N . LYS A 1 144 ? 3.592 -8.519 -2.843 1.00 85.19 144 LYS A N 1
ATOM 1184 C CA . LYS A 1 144 ? 3.693 -9.728 -3.661 1.00 85.19 144 LYS A CA 1
ATOM 1185 C C . LYS A 1 144 ? 3.269 -9.506 -5.113 1.00 85.19 144 LYS A C 1
ATOM 1187 O O . LYS A 1 144 ? 3.873 -10.100 -6.005 1.00 85.19 144 LYS A O 1
ATOM 1192 N N . GLU A 1 145 ? 2.216 -8.725 -5.331 1.00 84.94 145 GLU A N 1
ATOM 1193 C CA . GLU A 1 145 ? 1.679 -8.425 -6.657 1.00 84.94 145 GLU A CA 1
ATOM 1194 C C . GLU A 1 145 ? 1.583 -6.911 -6.858 1.00 84.94 145 GLU A C 1
ATOM 1196 O O . GLU A 1 145 ? 0.836 -6.225 -6.162 1.00 84.94 145 GLU A O 1
ATOM 1201 N N . ILE A 1 146 ? 2.346 -6.393 -7.815 1.00 85.19 146 ILE A N 1
ATOM 1202 C CA . ILE A 1 146 ? 2.349 -4.973 -8.171 1.00 85.19 146 ILE A CA 1
ATOM 1203 C C . IL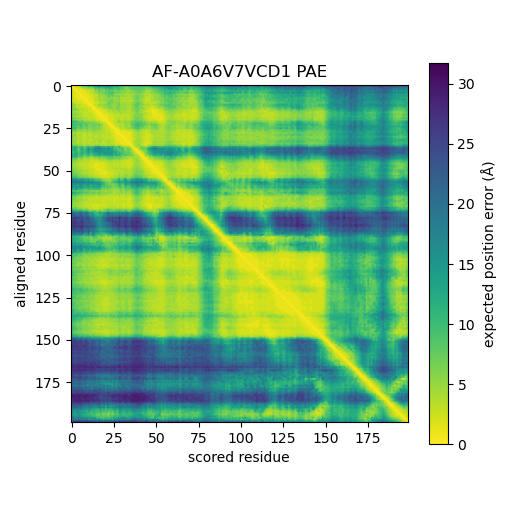E A 1 146 ? 1.800 -4.847 -9.579 1.00 85.19 146 ILE A C 1
ATOM 1205 O O . ILE A 1 146 ? 2.319 -5.472 -10.503 1.00 85.19 146 ILE A O 1
ATOM 1209 N N . GLU A 1 147 ? 0.753 -4.048 -9.728 1.00 84.00 147 GLU A N 1
ATOM 1210 C CA . GLU A 1 147 ? 0.110 -3.764 -11.003 1.00 84.00 147 GLU A CA 1
ATOM 1211 C C . GLU A 1 147 ? 0.278 -2.286 -11.349 1.00 84.00 147 GLU A C 1
ATOM 1213 O O . GLU A 1 147 ? -0.114 -1.396 -10.591 1.00 84.00 147 GLU A O 1
ATOM 1218 N N . PHE A 1 148 ? 0.848 -2.017 -12.516 1.00 80.56 148 PHE A N 1
ATOM 1219 C CA . PHE A 1 148 ? 0.909 -0.673 -13.066 1.00 80.56 148 PHE A CA 1
ATOM 1220 C C . PHE A 1 148 ? -0.215 -0.460 -14.066 1.00 80.56 148 PHE A C 1
ATOM 1222 O O . PHE A 1 148 ? -0.361 -1.246 -15.000 1.00 80.56 148 PHE A O 1
ATOM 1229 N N . ARG A 1 149 ? -0.961 0.631 -13.895 1.00 75.31 149 ARG A N 1
ATOM 1230 C CA . ARG A 1 149 ? -1.958 1.125 -14.851 1.00 75.31 149 ARG A CA 1
ATOM 1231 C C . ARG A 1 149 ? -1.547 2.502 -15.342 1.00 75.31 149 ARG A C 1
ATOM 1233 O O . ARG A 1 149 ? -0.990 3.285 -14.586 1.00 75.31 149 ARG A O 1
ATOM 1240 N N . GLY A 1 150 ? -1.833 2.842 -16.587 1.00 66.62 150 GLY A N 1
ATOM 1241 C CA . GLY A 1 150 ? -1.599 4.203 -17.059 1.00 66.62 150 GLY A CA 1
ATOM 1242 C C . GLY A 1 150 ? -1.555 4.315 -18.569 1.00 66.62 150 GLY A C 1
ATOM 1243 O O . GLY A 1 150 ? -1.372 3.328 -19.281 1.00 66.62 150 GLY A O 1
ATOM 1244 N N . PHE A 1 151 ? -1.720 5.549 -19.039 1.00 56.56 151 PHE A N 1
ATOM 1245 C CA . PHE A 1 151 ? -1.494 5.906 -20.430 1.00 56.56 151 PHE A CA 1
ATOM 1246 C C . PHE A 1 151 ? 0.009 5.929 -20.693 1.00 56.56 151 PHE A C 1
ATOM 1248 O O . PHE A 1 151 ? 0.740 6.736 -20.123 1.00 56.56 151 PHE A O 1
ATOM 1255 N N . ILE A 1 152 ? 0.466 5.035 -21.560 1.00 52.84 152 ILE A N 1
ATOM 1256 C CA . ILE A 1 152 ? 1.854 4.982 -22.005 1.00 52.84 152 ILE A CA 1
ATOM 1257 C C . ILE A 1 152 ? 1.873 5.642 -23.379 1.00 52.84 152 ILE A C 1
ATOM 1259 O O . ILE A 1 152 ? 1.420 5.057 -24.361 1.00 52.84 152 ILE A O 1
ATOM 1263 N N . GLY A 1 153 ? 2.347 6.888 -23.447 1.00 48.81 153 GLY A N 1
ATOM 1264 C CA . GLY A 1 153 ? 2.611 7.532 -24.734 1.00 48.81 153 GLY A CA 1
ATOM 1265 C C . GLY A 1 153 ? 3.613 6.706 -25.566 1.00 48.81 153 GLY A C 1
ATOM 1266 O O . GLY A 1 153 ? 4.400 5.951 -24.990 1.00 48.81 153 GLY A O 1
ATOM 1267 N N . PRO A 1 154 ? 3.638 6.851 -26.902 1.00 44.16 154 PRO A N 1
ATOM 1268 C CA . PRO A 1 154 ? 4.423 5.999 -27.811 1.00 44.16 154 PRO A CA 1
ATOM 1269 C C . PRO A 1 154 ? 5.932 5.942 -27.499 1.00 44.16 154 PRO A C 1
ATOM 1271 O O . PRO A 1 154 ? 6.600 4.942 -27.756 1.00 44.16 154 PRO A O 1
ATOM 1274 N N . THR A 1 155 ? 6.488 6.987 -26.884 1.00 48.91 155 THR A N 1
ATOM 1275 C CA . THR A 1 155 ? 7.886 7.040 -26.425 1.00 48.91 155 THR A CA 1
ATOM 1276 C C . THR A 1 155 ? 8.193 6.073 -25.279 1.00 48.91 155 THR A C 1
ATOM 1278 O O . THR A 1 155 ? 9.306 5.552 -25.189 1.00 48.91 155 THR A O 1
ATOM 1281 N N . TYR A 1 156 ? 7.219 5.788 -24.417 1.00 52.22 156 TYR A N 1
ATOM 1282 C CA . TYR A 1 156 ? 7.379 4.895 -23.269 1.00 52.22 156 TYR A CA 1
ATOM 1283 C C . TYR A 1 156 ? 7.230 3.420 -23.663 1.00 52.22 156 TYR A C 1
ATOM 1285 O O . TYR A 1 156 ? 7.863 2.552 -23.059 1.00 52.22 156 TYR A O 1
ATOM 1293 N N . THR A 1 157 ? 6.474 3.140 -24.729 1.00 51.78 157 THR A N 1
ATOM 1294 C CA . THR A 1 157 ? 6.333 1.800 -25.309 1.00 51.78 157 THR A CA 1
ATOM 1295 C C . THR A 1 157 ? 7.692 1.248 -25.739 1.00 51.78 157 THR A C 1
ATOM 1297 O O . THR A 1 157 ? 8.017 0.108 -25.425 1.00 51.78 157 THR A O 1
ATOM 1300 N N . ASN A 1 158 ? 8.549 2.089 -26.330 1.00 45.09 158 ASN A N 1
ATOM 1301 C CA . ASN A 1 158 ? 9.898 1.698 -26.748 1.00 45.09 158 ASN A CA 1
ATOM 1302 C C . ASN A 1 158 ? 10.829 1.360 -25.574 1.00 45.09 158 ASN A C 1
ATOM 1304 O O . ASN A 1 158 ? 11.607 0.419 -25.683 1.00 45.09 158 ASN A O 1
ATOM 1308 N N . ARG A 1 159 ? 10.753 2.061 -24.430 1.00 51.16 159 ARG A N 1
ATOM 1309 C CA . ARG A 1 159 ? 11.551 1.698 -23.238 1.00 51.16 159 ARG A CA 1
ATOM 1310 C C . ARG A 1 159 ? 11.092 0.379 -22.626 1.00 51.16 159 ARG A C 1
ATOM 1312 O O . ARG A 1 159 ? 11.933 -0.431 -22.255 1.00 51.16 159 ARG A O 1
ATOM 1319 N N . ILE A 1 160 ? 9.783 0.142 -22.558 1.00 52.69 160 ILE A N 1
ATOM 1320 C CA . ILE A 1 160 ? 9.227 -1.110 -22.027 1.00 52.69 160 ILE A CA 1
ATOM 1321 C C . ILE A 1 160 ? 9.575 -2.287 -22.941 1.00 52.69 160 ILE A C 1
ATOM 1323 O O . ILE A 1 160 ? 10.006 -3.321 -22.437 1.00 52.69 160 ILE A O 1
ATOM 1327 N N . ILE A 1 161 ? 9.462 -2.115 -24.262 1.00 48.62 161 ILE A N 1
ATOM 1328 C CA . ILE A 1 161 ? 9.848 -3.122 -25.261 1.00 48.62 161 ILE A CA 1
ATOM 1329 C C . ILE A 1 161 ? 11.361 -3.374 -25.222 1.00 48.62 161 ILE A C 1
ATOM 1331 O O . ILE A 1 161 ? 11.787 -4.522 -25.148 1.00 48.62 161 ILE A O 1
ATOM 1335 N N . ASN A 1 162 ? 12.194 -2.331 -25.180 1.00 45.97 162 ASN A N 1
ATOM 1336 C CA . ASN A 1 162 ? 13.647 -2.503 -25.090 1.00 45.97 162 ASN A CA 1
ATOM 1337 C C . ASN A 1 162 ? 14.063 -3.199 -23.787 1.00 45.97 162 ASN A C 1
ATOM 1339 O O . ASN A 1 162 ? 14.957 -4.039 -23.807 1.00 45.97 162 ASN A O 1
ATOM 1343 N N . TYR A 1 163 ? 13.372 -2.924 -22.677 1.00 48.19 163 TYR A N 1
ATOM 1344 C CA . TYR A 1 163 ? 13.603 -3.614 -21.407 1.00 48.19 163 TYR A CA 1
ATOM 1345 C C . TYR A 1 163 ? 13.104 -5.075 -21.431 1.00 48.19 163 TYR A C 1
ATOM 1347 O O . TYR A 1 163 ? 13.725 -5.962 -20.850 1.00 48.19 163 TYR A O 1
ATOM 1355 N N . GLN A 1 164 ? 12.002 -5.366 -22.136 1.00 47.09 164 GLN A N 1
ATOM 1356 C CA . GLN A 1 164 ? 11.550 -6.741 -22.407 1.00 47.09 164 GLN A CA 1
ATOM 1357 C C . GLN A 1 164 ? 12.560 -7.528 -23.251 1.00 47.09 164 GLN A C 1
ATOM 1359 O O . GLN A 1 164 ? 12.701 -8.732 -23.056 1.00 47.09 164 GLN A O 1
ATOM 1364 N N . LEU A 1 165 ? 13.266 -6.860 -24.164 1.00 38.41 165 LEU A N 1
ATOM 1365 C CA . LEU A 1 165 ? 14.294 -7.465 -25.010 1.00 38.41 165 LEU A CA 1
ATOM 1366 C C . LEU A 1 165 ? 15.641 -7.620 -24.280 1.00 38.41 165 LEU A C 1
ATOM 1368 O O . LEU A 1 165 ? 16.397 -8.537 -24.590 1.00 38.41 165 LEU A O 1
ATOM 1372 N N . SER A 1 166 ? 15.934 -6.787 -23.275 1.00 43.50 166 SER A N 1
ATOM 1373 C CA . SER A 1 166 ? 17.172 -6.847 -22.480 1.00 43.50 166 SER A CA 1
ATOM 1374 C C . SER A 1 166 ? 17.103 -7.778 -21.259 1.00 43.50 166 SER A C 1
ATOM 1376 O O . SER A 1 166 ? 18.030 -7.784 -20.450 1.00 43.50 166 SER A O 1
ATOM 1378 N N . ASN A 1 167 ? 16.016 -8.541 -21.098 1.00 43.47 167 ASN A N 1
ATOM 1379 C CA . ASN A 1 167 ? 15.600 -9.252 -19.879 1.00 43.47 167 ASN A CA 1
ATOM 1380 C C . ASN A 1 167 ? 16.457 -10.487 -19.507 1.00 43.47 167 ASN A C 1
ATOM 1382 O O . ASN A 1 167 ? 15.956 -11.585 -19.281 1.00 43.47 167 ASN A O 1
ATOM 1386 N N . LYS A 1 168 ? 17.772 -10.296 -19.383 1.00 47.97 168 LYS A N 1
ATOM 1387 C CA . LYS A 1 168 ? 18.708 -11.240 -18.759 1.00 47.97 168 LYS A CA 1
ATOM 1388 C C . LYS A 1 168 ? 18.689 -11.196 -17.218 1.00 47.97 168 LYS A C 1
ATOM 1390 O O . LYS A 1 168 ? 19.362 -12.022 -16.613 1.0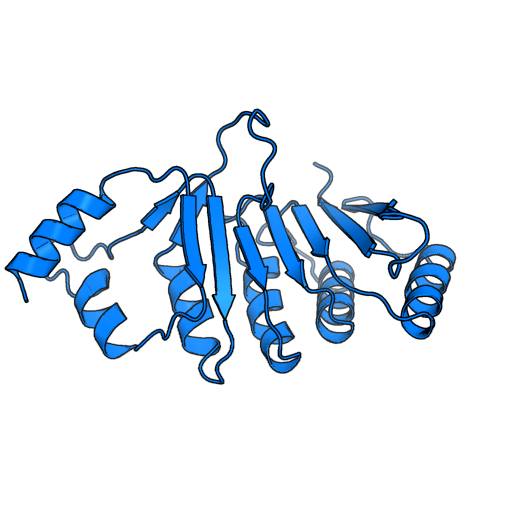0 47.97 168 LYS A O 1
ATOM 1395 N N . TYR A 1 169 ? 17.975 -10.250 -16.590 1.00 48.28 169 TYR A N 1
ATOM 1396 C CA . TYR A 1 169 ? 18.279 -9.822 -15.211 1.00 48.28 169 TYR A CA 1
ATOM 1397 C C . TYR A 1 169 ? 17.105 -9.730 -14.221 1.00 48.28 169 TYR A C 1
ATOM 1399 O O . TYR A 1 169 ? 17.313 -9.269 -13.104 1.00 48.28 169 TYR A O 1
ATOM 1407 N N . ILE A 1 170 ? 15.898 -10.213 -14.541 1.00 50.91 170 ILE A N 1
ATOM 1408 C CA . ILE A 1 170 ? 14.889 -10.409 -13.481 1.00 50.91 170 ILE A CA 1
ATOM 1409 C C . ILE A 1 170 ? 15.276 -11.672 -12.692 1.00 50.91 170 ILE A C 1
ATOM 1411 O O . ILE A 1 170 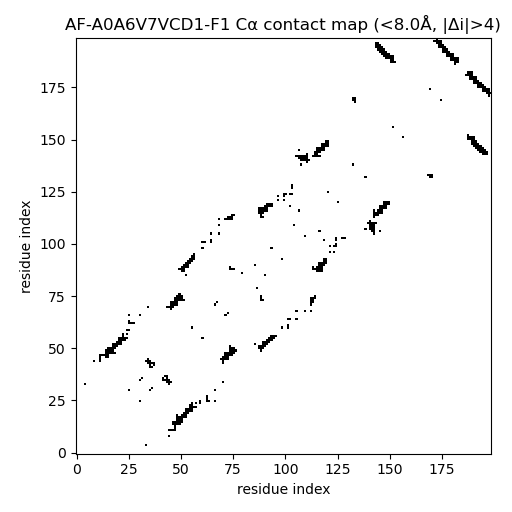? 15.389 -12.738 -13.303 1.00 50.91 170 ILE A O 1
ATOM 1415 N N . PRO A 1 171 ? 15.487 -11.596 -11.361 1.00 49.84 171 PRO A N 1
ATOM 1416 C CA . PRO A 1 171 ? 15.804 -12.770 -10.553 1.00 49.84 171 PRO A CA 1
ATOM 1417 C C . PRO A 1 171 ? 14.722 -13.848 -10.694 1.00 49.84 171 PRO A C 1
ATOM 1419 O O . PRO A 1 171 ? 13.535 -13.525 -10.741 1.00 49.84 171 PRO A O 1
ATOM 1422 N N . ALA A 1 172 ? 15.107 -15.130 -10.672 1.00 56.84 172 ALA A N 1
ATOM 1423 C CA . ALA A 1 172 ? 14.203 -16.280 -10.860 1.00 56.84 172 ALA A CA 1
ATOM 1424 C C . ALA A 1 172 ? 13.008 -16.346 -9.880 1.00 56.84 172 ALA A C 1
ATOM 1426 O O . ALA A 1 172 ? 12.105 -17.153 -10.060 1.00 56.84 172 ALA A O 1
ATOM 1427 N N . ILE A 1 173 ? 13.001 -15.503 -8.847 1.00 46.88 173 ILE A N 1
ATOM 1428 C CA . ILE A 1 173 ? 11.956 -15.370 -7.828 1.00 46.88 173 ILE A CA 1
ATOM 1429 C C . ILE A 1 173 ? 10.827 -14.396 -8.207 1.00 46.88 173 ILE A C 1
ATOM 1431 O O . ILE A 1 173 ? 9.862 -14.283 -7.454 1.00 46.88 173 ILE A O 1
ATOM 1435 N N . TYR A 1 174 ? 10.896 -13.689 -9.339 1.00 52.44 174 TYR A N 1
ATOM 1436 C CA . TYR A 1 174 ? 9.801 -12.838 -9.823 1.00 52.44 174 TYR A CA 1
ATOM 1437 C C . TYR A 1 174 ? 9.427 -13.159 -11.272 1.00 52.44 174 TYR A C 1
ATOM 1439 O O . TYR A 1 174 ? 10.280 -13.251 -12.147 1.00 52.44 174 TYR A O 1
ATOM 1447 N N . ASN A 1 175 ? 8.122 -13.267 -11.531 1.00 55.66 175 ASN A N 1
ATOM 1448 C CA . ASN A 1 175 ? 7.554 -13.358 -12.873 1.00 55.66 175 ASN A CA 1
ATOM 1449 C C . ASN A 1 175 ? 6.989 -11.996 -13.281 1.00 55.66 175 ASN A C 1
ATOM 1451 O O . ASN A 1 175 ? 6.226 -11.379 -12.530 1.00 55.66 175 ASN A O 1
ATOM 1455 N N . LYS A 1 176 ? 7.327 -11.553 -14.495 1.00 57.09 176 LYS A N 1
ATOM 1456 C CA . LYS A 1 176 ? 6.776 -10.345 -15.119 1.00 57.09 176 LYS A CA 1
ATOM 1457 C C . LYS A 1 176 ? 5.787 -10.740 -16.211 1.00 57.09 176 LYS A C 1
ATOM 1459 O O . LYS A 1 176 ? 6.129 -11.507 -17.106 1.00 57.09 176 LYS A O 1
ATOM 1464 N N . GLN A 1 177 ? 4.576 -10.199 -16.149 1.00 55.72 177 GLN A N 1
ATOM 1465 C CA . GLN A 1 177 ? 3.566 -10.321 -17.204 1.00 55.72 177 GLN A CA 1
ATOM 1466 C C . GLN A 1 177 ? 3.224 -8.921 -17.705 1.00 55.72 177 GLN A C 1
ATOM 1468 O O . GLN A 1 177 ? 3.039 -8.005 -16.906 1.00 55.72 177 GLN A O 1
ATOM 1473 N N . VAL A 1 178 ? 3.177 -8.744 -19.024 1.00 51.88 178 VAL A N 1
ATOM 1474 C CA . VAL A 1 178 ? 2.741 -7.490 -19.645 1.00 51.88 178 VAL A CA 1
ATOM 1475 C C . VAL A 1 178 ? 1.524 -7.800 -20.496 1.00 51.88 178 VAL A C 1
ATOM 1477 O O . VAL A 1 178 ? 1.611 -8.602 -21.423 1.00 51.88 178 VAL A O 1
ATOM 1480 N N . HIS A 1 179 ? 0.402 -7.169 -20.170 1.00 47.50 179 HIS A N 1
ATOM 1481 C CA . HIS A 1 179 ? -0.825 -7.250 -20.947 1.00 47.50 179 HIS A CA 1
ATOM 1482 C C . HIS A 1 179 ? -1.070 -5.893 -21.608 1.00 47.50 179 HIS A C 1
ATOM 1484 O O . HIS A 1 179 ? -1.114 -4.860 -20.943 1.00 47.50 179 HIS A O 1
ATOM 1490 N N . CYS A 1 180 ? -1.196 -5.887 -22.934 1.00 42.28 180 CYS A N 1
ATOM 1491 C CA . CYS A 1 180 ? -1.637 -4.718 -23.685 1.00 42.28 180 CYS A CA 1
ATOM 1492 C C . CYS A 1 180 ? -3.099 -4.939 -24.056 1.00 42.28 180 CYS A C 1
ATOM 1494 O O . CYS A 1 180 ? -3.417 -5.946 -24.692 1.00 42.28 180 CYS A O 1
ATOM 1496 N N . THR A 1 181 ? -3.978 -4.024 -23.649 1.00 44.62 181 THR A N 1
ATOM 1497 C CA . THR A 1 181 ? -5.400 -4.115 -23.986 1.00 44.62 181 THR A CA 1
ATOM 1498 C C . THR A 1 181 ? -5.799 -2.870 -24.763 1.00 44.62 181 THR A C 1
ATOM 1500 O O . THR A 1 181 ? -5.677 -1.750 -24.265 1.00 44.62 181 THR A O 1
ATOM 1503 N N . TYR A 1 182 ? -6.280 -3.065 -25.989 1.00 38.78 182 TYR A N 1
ATOM 1504 C CA . TYR A 1 182 ? -6.875 -1.998 -26.784 1.00 38.78 182 TYR A CA 1
ATOM 1505 C C . TYR A 1 182 ? -8.335 -1.845 -26.371 1.00 38.78 182 TYR A C 1
ATOM 1507 O O . TYR A 1 182 ? -9.129 -2.774 -26.507 1.00 38.78 182 TYR A O 1
ATOM 1515 N N . ILE A 1 183 ? -8.688 -0.676 -25.843 1.00 40.84 183 ILE A N 1
ATOM 1516 C CA . ILE A 1 183 ? -10.064 -0.353 -25.466 1.00 40.84 183 ILE A CA 1
ATOM 1517 C C . ILE A 1 183 ? -10.659 0.478 -26.613 1.00 40.84 183 ILE A C 1
ATOM 1519 O O . ILE A 1 183 ? -10.757 1.696 -26.519 1.00 40.84 183 ILE A O 1
ATOM 1523 N N . ASN A 1 184 ? -11.044 -0.211 -27.695 1.00 36.12 184 ASN A N 1
ATOM 1524 C CA . ASN A 1 184 ? -11.690 0.321 -28.908 1.00 36.12 184 ASN A CA 1
ATOM 1525 C C . ASN A 1 184 ? -10.843 1.259 -29.802 1.00 36.12 184 ASN A C 1
ATOM 1527 O O . ASN A 1 184 ? -9.925 1.931 -29.343 1.00 36.12 184 ASN A O 1
ATOM 1531 N N . GLU A 1 185 ? -11.189 1.317 -31.096 1.00 39.09 185 GLU A N 1
ATOM 1532 C CA . GLU A 1 185 ? -10.402 1.899 -32.211 1.00 39.09 185 GLU A CA 1
ATOM 1533 C C . GLU A 1 185 ? -9.999 3.385 -32.070 1.00 39.09 185 GLU A C 1
ATOM 1535 O O . GLU A 1 185 ? -9.177 3.871 -32.840 1.00 39.09 185 GLU A O 1
ATOM 1540 N N . ASN A 1 186 ? -10.518 4.101 -31.067 1.00 37.38 186 ASN A N 1
ATOM 1541 C CA . ASN A 1 186 ? -10.329 5.545 -30.894 1.00 37.38 186 ASN A CA 1
ATOM 1542 C C . ASN A 1 186 ? -9.599 5.959 -29.601 1.00 37.38 186 ASN A C 1
ATOM 1544 O O . ASN A 1 186 ? -9.498 7.158 -29.338 1.00 37.38 186 ASN A O 1
ATOM 1548 N N . TYR A 1 187 ? -9.082 5.028 -28.787 1.00 47.91 187 TYR A N 1
ATOM 1549 C CA . TYR A 1 187 ? -8.360 5.382 -27.556 1.00 47.91 187 TYR A CA 1
ATOM 1550 C C . TYR A 1 187 ? -6.982 4.722 -27.411 1.00 47.91 187 TYR A C 1
ATOM 1552 O O . TYR A 1 187 ? -6.744 3.575 -27.779 1.00 47.91 187 TYR A O 1
ATOM 1560 N N . VAL A 1 188 ? -6.072 5.527 -26.852 1.00 45.09 188 VAL A N 1
ATOM 1561 C CA . VAL A 1 188 ? -4.653 5.267 -26.563 1.00 45.09 188 VAL A CA 1
ATOM 1562 C C . VAL A 1 188 ? -4.464 3.928 -25.825 1.00 45.09 188 VAL A C 1
ATOM 1564 O O . VAL A 1 188 ? -5.231 3.645 -24.901 1.00 45.09 188 VAL A O 1
ATOM 1567 N N . PRO A 1 189 ? -3.444 3.116 -26.172 1.00 47.72 189 PRO A N 1
ATOM 1568 C CA . PRO A 1 189 ? -3.210 1.819 -25.543 1.00 47.72 189 PRO A CA 1
ATOM 1569 C C . PRO A 1 189 ? -3.000 1.944 -24.028 1.00 47.72 189 PRO A C 1
ATOM 1571 O O . PRO A 1 189 ? -2.181 2.737 -23.554 1.00 47.72 189 PRO A O 1
ATOM 1574 N N . VAL A 1 190 ? -3.731 1.122 -23.271 1.00 51.12 190 VAL A N 1
ATOM 1575 C CA . VAL A 1 190 ? -3.523 0.940 -21.833 1.00 51.12 190 VAL A CA 1
ATOM 1576 C C . VAL A 1 190 ? -2.664 -0.304 -21.649 1.00 51.12 190 VAL A C 1
ATOM 1578 O O . VAL A 1 190 ? -3.023 -1.399 -22.088 1.00 51.12 190 VAL A O 1
ATOM 1581 N N . PHE A 1 191 ? -1.521 -0.127 -20.996 1.00 55.72 191 PHE A N 1
ATOM 1582 C CA . PHE A 1 191 ? -0.631 -1.227 -20.651 1.00 55.72 191 PHE A CA 1
ATOM 1583 C C . PHE A 1 191 ? -0.802 -1.578 -19.182 1.00 55.72 191 PHE A C 1
ATOM 1585 O O . PHE A 1 191 ? -0.868 -0.701 -18.318 1.00 55.72 191 PHE A O 1
ATOM 1592 N N . GLU A 1 192 ? -0.829 -2.875 -18.918 1.00 58.53 192 GLU A N 1
ATOM 1593 C CA . GLU A 1 192 ? -0.786 -3.450 -17.587 1.00 58.53 192 GLU A CA 1
ATOM 1594 C C . GLU A 1 192 ? 0.552 -4.176 -17.430 1.00 58.53 192 GLU A C 1
ATOM 1596 O O . GLU A 1 192 ? 0.862 -5.109 -18.176 1.00 58.53 192 GLU A O 1
ATOM 1601 N N . ILE A 1 193 ? 1.372 -3.729 -16.478 1.00 62.50 193 ILE A N 1
ATOM 1602 C CA . ILE A 1 193 ? 2.596 -4.437 -16.085 1.00 62.50 193 ILE A CA 1
ATOM 1603 C C . ILE A 1 193 ? 2.347 -5.048 -14.718 1.00 62.50 193 ILE A C 1
ATOM 1605 O O . ILE A 1 193 ? 2.084 -4.328 -13.756 1.00 62.50 193 ILE A O 1
ATOM 1609 N N . ILE A 1 194 ? 2.475 -6.368 -14.639 1.00 65.56 194 ILE A N 1
ATOM 1610 C CA . ILE A 1 194 ? 2.300 -7.131 -13.412 1.00 65.56 194 ILE A CA 1
ATOM 1611 C C . ILE A 1 194 ? 3.650 -7.715 -13.001 1.00 65.56 194 ILE A C 1
ATOM 1613 O O . ILE A 1 194 ? 4.257 -8.489 -13.746 1.00 65.56 194 ILE A O 1
ATOM 1617 N N . ILE A 1 195 ? 4.101 -7.371 -11.797 1.00 69.62 195 ILE A N 1
ATOM 1618 C CA . ILE A 1 195 ? 5.274 -7.960 -11.143 1.00 69.62 195 ILE A CA 1
ATOM 1619 C C . ILE A 1 195 ? 4.767 -8.871 -10.024 1.00 69.62 195 ILE A C 1
ATOM 1621 O O . ILE A 1 195 ? 4.097 -8.404 -9.102 1.00 69.62 195 ILE A O 1
ATOM 1625 N N . LYS A 1 196 ? 5.062 -10.174 -10.108 1.00 71.25 196 LYS A N 1
ATOM 1626 C CA . LYS A 1 196 ? 4.619 -11.187 -9.137 1.00 71.25 196 LYS A CA 1
ATOM 1627 C C . LYS A 1 196 ? 5.797 -11.936 -8.537 1.00 71.25 196 LYS A C 1
ATOM 1629 O O . LYS A 1 196 ? 6.559 -12.550 -9.277 1.00 71.25 196 LYS A O 1
ATOM 1634 N N . ARG A 1 197 ? 5.887 -11.974 -7.205 1.00 68.62 197 ARG A N 1
ATOM 1635 C CA . ARG A 1 197 ? 6.834 -12.856 -6.503 1.00 68.62 197 ARG A CA 1
ATOM 1636 C C . ARG A 1 197 ? 6.393 -14.317 -6.652 1.00 68.62 197 ARG A C 1
ATOM 1638 O O . ARG A 1 197 ? 5.279 -14.674 -6.248 1.00 68.62 197 ARG A O 1
ATOM 1645 N N . ILE A 1 198 ? 7.255 -15.141 -7.234 1.00 68.44 198 ILE A N 1
ATOM 1646 C CA . ILE A 1 198 ? 7.123 -16.596 -7.335 1.00 68.44 198 ILE A CA 1
ATOM 1647 C C . ILE A 1 198 ? 7.502 -17.174 -5.968 1.00 68.44 198 ILE A C 1
ATOM 1649 O O . ILE A 1 198 ? 8.453 -16.707 -5.343 1.00 68.44 198 ILE A O 1
ATOM 1653 N N . LYS A 1 199 ? 6.678 -18.092 -5.459 1.00 55.72 199 LYS A N 1
ATOM 1654 C CA . LYS A 1 199 ? 6.934 -18.766 -4.180 1.00 55.72 199 LYS A CA 1
ATOM 1655 C C . LYS A 1 199 ? 8.154 -19.667 -4.277 1.00 55.72 199 LYS A C 1
ATOM 1657 O O . LYS A 1 199 ? 8.267 -20.337 -5.325 1.00 55.72 199 LYS A O 1
#